Protein AF-T0LDX8-F1 (afdb_monomer)

Structure (mmCIF, N/CA/C/O backbone):
data_AF-T0LDX8-F1
#
_entry.id   AF-T0LDX8-F1
#
loop_
_atom_site.group_PDB
_atom_site.id
_atom_site.type_symbol
_atom_site.label_atom_id
_atom_site.label_alt_id
_atom_site.label_comp_id
_atom_site.label_asym_id
_atom_site.label_entity_id
_atom_site.label_seq_id
_atom_site.pdbx_PDB_ins_code
_atom_site.Cartn_x
_atom_site.Cartn_y
_atom_site.Cartn_z
_atom_site.occupancy
_atom_site.B_iso_or_equiv
_atom_site.auth_seq_id
_atom_site.auth_comp_id
_atom_site.auth_asym_id
_atom_site.auth_atom_id
_atom_site.pdbx_PDB_model_num
ATOM 1 N N . MET A 1 1 ? 25.653 -2.057 5.385 1.00 42.81 1 MET A N 1
ATOM 2 C CA . MET A 1 1 ? 24.650 -2.677 4.489 1.00 42.81 1 MET A CA 1
ATOM 3 C C . MET A 1 1 ? 24.263 -1.744 3.339 1.00 42.81 1 MET A C 1
ATOM 5 O O . MET A 1 1 ? 24.150 -2.217 2.220 1.00 42.81 1 MET A O 1
ATOM 9 N N . ASN A 1 2 ? 24.178 -0.428 3.569 1.00 46.50 2 ASN A N 1
ATOM 10 C CA . ASN A 1 2 ? 23.685 0.539 2.577 1.00 46.50 2 ASN A CA 1
ATOM 11 C C . ASN A 1 2 ? 24.591 0.729 1.343 1.00 46.50 2 ASN A C 1
ATOM 13 O O . ASN A 1 2 ? 24.077 0.881 0.242 1.00 46.50 2 ASN A O 1
ATOM 17 N N . ALA A 1 3 ? 25.920 0.638 1.481 1.00 47.06 3 ALA A N 1
ATOM 18 C CA . ALA A 1 3 ? 26.857 0.848 0.365 1.00 47.06 3 ALA A CA 1
ATOM 19 C C . ALA A 1 3 ? 26.626 -0.089 -0.839 1.00 47.06 3 ALA A C 1
ATOM 21 O O . ALA A 1 3 ? 26.869 0.307 -1.972 1.00 47.06 3 ALA A O 1
ATOM 22 N N . ALA A 1 4 ? 26.129 -1.310 -0.608 1.00 42.31 4 ALA A N 1
ATOM 23 C CA . ALA A 1 4 ? 25.801 -2.245 -1.684 1.00 42.31 4 ALA A CA 1
ATOM 24 C C . ALA A 1 4 ? 24.535 -1.837 -2.458 1.00 42.31 4 ALA A C 1
ATOM 26 O O . ALA A 1 4 ? 24.445 -2.138 -3.643 1.00 42.31 4 ALA A O 1
ATOM 27 N N . LEU A 1 5 ? 23.584 -1.148 -1.812 1.00 49.12 5 LEU A N 1
ATOM 28 C CA . LEU A 1 5 ? 22.382 -0.629 -2.468 1.00 49.12 5 LEU A CA 1
ATOM 29 C C . LEU A 1 5 ? 22.695 0.634 -3.275 1.00 49.12 5 LEU A C 1
ATOM 31 O O . LEU A 1 5 ? 22.345 0.693 -4.448 1.00 49.12 5 LEU A O 1
ATOM 35 N N . PHE A 1 6 ? 23.435 1.578 -2.681 1.00 52.81 6 PHE A N 1
ATOM 36 C CA . PHE A 1 6 ? 23.947 2.754 -3.393 1.00 52.81 6 PHE A CA 1
ATOM 37 C C . PHE A 1 6 ? 24.768 2.326 -4.620 1.00 52.81 6 PHE A C 1
ATOM 39 O O . PHE A 1 6 ? 24.505 2.781 -5.727 1.00 52.81 6 PHE A O 1
ATOM 46 N N . ALA A 1 7 ? 25.663 1.342 -4.470 1.00 45.75 7 ALA A N 1
ATOM 47 C CA . ALA A 1 7 ? 26.407 0.780 -5.596 1.00 45.75 7 ALA A CA 1
ATOM 48 C C . ALA A 1 7 ? 25.508 0.084 -6.637 1.00 45.75 7 ALA A C 1
ATOM 50 O O . ALA A 1 7 ? 25.735 0.246 -7.833 1.00 45.75 7 ALA A O 1
ATOM 51 N N . ALA A 1 8 ? 24.481 -0.665 -6.213 1.00 47.75 8 ALA A N 1
ATOM 52 C CA . ALA A 1 8 ? 23.541 -1.321 -7.127 1.00 47.75 8 ALA A CA 1
ATOM 53 C C . ALA A 1 8 ? 22.716 -0.323 -7.958 1.00 47.75 8 ALA A C 1
ATOM 55 O O . ALA A 1 8 ? 22.312 -0.653 -9.070 1.00 47.75 8 ALA A O 1
ATOM 56 N N . GLN A 1 9 ? 22.506 0.887 -7.440 1.00 51.84 9 GLN A N 1
ATOM 57 C CA . GLN A 1 9 ? 21.812 1.981 -8.120 1.00 51.84 9 GLN A CA 1
ATOM 58 C C . GLN A 1 9 ? 22.770 3.015 -8.741 1.00 51.84 9 GLN A C 1
ATOM 60 O O . GLN A 1 9 ? 22.313 4.026 -9.258 1.00 51.84 9 GLN A O 1
ATOM 65 N N . SER A 1 10 ? 24.090 2.775 -8.726 1.00 55.25 10 SER A N 1
ATOM 66 C CA . SER A 1 10 ? 25.118 3.730 -9.192 1.00 55.25 10 SER A CA 1
ATOM 67 C C . SER A 1 10 ? 25.103 5.100 -8.500 1.00 55.25 10 SER A C 1
ATOM 69 O O . SER A 1 10 ? 25.575 6.088 -9.057 1.00 55.25 10 SER A O 1
ATOM 71 N N . LEU A 1 11 ? 24.617 5.149 -7.262 1.00 48.94 11 LEU A N 1
ATOM 72 C CA . LEU A 1 11 ? 24.579 6.342 -6.426 1.00 48.94 11 LEU A CA 1
ATOM 73 C C . LEU A 1 11 ? 25.822 6.425 -5.531 1.00 48.94 11 LEU A C 1
ATOM 75 O O . LEU A 1 11 ? 26.354 5.408 -5.067 1.00 48.94 11 LEU A O 1
ATOM 79 N N . ALA A 1 12 ? 26.274 7.647 -5.248 1.00 48.66 12 ALA A N 1
ATOM 80 C CA . ALA A 1 12 ? 27.307 7.881 -4.246 1.00 48.66 12 ALA A CA 1
ATOM 81 C C . ALA A 1 12 ? 26.744 7.619 -2.832 1.00 48.66 12 ALA A C 1
ATOM 83 O O . ALA A 1 12 ? 25.595 7.966 -2.554 1.00 48.66 12 ALA A O 1
ATOM 84 N N . PRO A 1 13 ? 27.516 7.005 -1.916 1.00 49.16 13 PRO A N 1
ATOM 85 C CA . PRO A 1 13 ? 27.088 6.875 -0.530 1.00 49.16 13 PRO A CA 1
ATOM 86 C C . PRO A 1 13 ? 27.000 8.267 0.127 1.00 49.16 13 PRO A C 1
ATOM 88 O O . PRO A 1 13 ? 27.849 9.115 -0.155 1.00 49.16 13 PRO A O 1
ATOM 91 N N . PRO A 1 14 ? 26.028 8.506 1.025 1.00 47.53 14 PRO A N 1
ATOM 92 C CA . PRO A 1 14 ? 25.902 9.784 1.713 1.00 47.53 14 PRO A CA 1
ATOM 93 C C . PRO A 1 14 ? 27.150 10.071 2.557 1.00 47.53 14 PRO A C 1
ATOM 95 O O . PRO A 1 14 ? 27.683 9.179 3.227 1.00 47.53 14 PRO A O 1
ATOM 98 N N . ALA A 1 15 ? 27.612 11.322 2.526 1.00 41.53 15 ALA A N 1
ATOM 99 C CA . ALA A 1 15 ? 28.637 11.806 3.439 1.00 41.53 15 ALA A CA 1
ATOM 100 C C . ALA A 1 15 ? 28.030 11.899 4.847 1.00 41.53 15 ALA A C 1
ATOM 102 O O . ALA A 1 15 ? 27.042 12.599 5.054 1.00 41.53 15 ALA A O 1
ATOM 103 N N . TYR A 1 16 ? 28.591 11.166 5.808 1.00 38.59 16 TYR A N 1
ATOM 104 C CA . TYR A 1 16 ? 28.238 11.336 7.214 1.00 38.59 16 TYR A CA 1
ATOM 105 C C . TYR A 1 16 ? 28.897 12.628 7.709 1.00 38.59 16 TYR A C 1
ATOM 107 O O . TYR A 1 16 ? 30.114 12.668 7.883 1.00 38.59 16 TYR A O 1
ATOM 115 N N . GLU A 1 17 ? 28.117 13.691 7.896 1.00 36.94 17 GLU A N 1
ATOM 116 C CA . GLU A 1 17 ? 28.544 14.807 8.740 1.00 36.94 17 GLU A CA 1
ATOM 117 C C . GLU A 1 17 ? 28.449 14.334 10.200 1.00 36.94 17 GLU A C 1
ATOM 119 O O . GLU A 1 17 ? 27.374 14.000 10.696 1.00 36.94 17 GLU A O 1
ATOM 124 N N . ASP A 1 18 ? 29.600 14.198 10.860 1.00 35.91 18 ASP A N 1
ATOM 125 C CA . ASP A 1 18 ? 29.695 13.783 12.259 1.00 35.91 18 ASP A CA 1
ATOM 126 C C . ASP A 1 18 ? 29.132 14.882 13.181 1.00 35.91 18 ASP A C 1
ATOM 128 O O . ASP A 1 18 ? 29.850 15.795 13.588 1.00 35.91 18 ASP A O 1
ATOM 132 N N . ASP A 1 19 ? 27.872 14.752 13.601 1.00 36.03 19 ASP A N 1
ATOM 133 C CA . ASP A 1 19 ? 27.240 15.584 14.645 1.00 36.03 19 ASP A CA 1
ATOM 134 C C . ASP A 1 19 ? 27.758 15.284 16.077 1.00 36.03 19 ASP A C 1
ATOM 136 O O . ASP A 1 19 ? 27.182 15.701 17.082 1.00 36.03 19 ASP A O 1
ATOM 140 N N . TYR A 1 20 ? 28.899 14.600 16.223 1.00 41.31 20 TYR A N 1
ATOM 141 C CA . TYR A 1 20 ? 29.509 14.255 17.519 1.00 41.31 20 TYR A CA 1
ATOM 142 C C . TYR A 1 20 ? 30.230 15.424 18.224 1.00 41.31 20 TYR A C 1
ATOM 144 O O . TYR A 1 20 ? 31.134 15.220 19.037 1.00 41.31 20 TYR A O 1
ATOM 152 N N . ALA A 1 21 ? 29.823 16.665 17.967 1.00 36.09 21 ALA A N 1
ATOM 153 C CA . ALA A 1 21 ? 30.441 17.862 18.528 1.00 36.09 21 ALA A CA 1
ATOM 154 C C . ALA A 1 21 ? 29.628 18.489 19.678 1.00 36.09 21 ALA A C 1
ATOM 156 O O . ALA A 1 21 ? 29.448 19.700 19.696 1.00 36.09 21 ALA A O 1
ATOM 157 N N . ASN A 1 22 ? 29.144 17.707 20.654 1.00 37.28 22 ASN A N 1
ATOM 158 C CA . ASN A 1 22 ? 28.824 18.232 21.997 1.00 37.28 22 ASN A CA 1
ATOM 159 C C . ASN A 1 22 ? 28.637 17.109 23.045 1.00 37.28 22 ASN A C 1
ATOM 161 O O . ASN A 1 22 ? 27.567 16.510 23.117 1.00 37.28 22 ASN A O 1
ATOM 165 N N . PRO A 1 23 ? 29.624 16.824 23.918 1.00 36.41 23 PRO A N 1
ATOM 166 C CA . PRO A 1 23 ? 29.547 15.729 24.899 1.00 36.41 23 PRO A CA 1
ATOM 167 C C . PRO A 1 23 ? 28.737 16.063 26.174 1.00 36.41 23 PRO A C 1
ATOM 169 O O . PRO A 1 23 ? 28.963 15.457 27.219 1.00 36.41 23 PRO A O 1
ATOM 172 N N . GLY A 1 24 ? 27.862 17.073 26.144 1.00 37.62 24 GLY A N 1
ATOM 173 C CA . GLY A 1 24 ? 27.396 17.762 27.356 1.00 37.62 24 GLY A CA 1
ATOM 174 C C . GLY A 1 24 ? 26.077 17.304 27.982 1.00 37.62 24 GLY A C 1
ATOM 175 O O . GLY A 1 24 ? 25.828 17.660 29.129 1.00 37.62 24 GLY A O 1
ATOM 176 N N . GLU A 1 25 ? 25.236 16.538 27.288 1.00 38.22 25 GLU A N 1
ATOM 177 C CA . GLU A 1 25 ? 23.881 16.237 27.774 1.00 38.22 25 GLU A CA 1
ATOM 178 C C . GLU A 1 25 ? 23.432 14.859 27.267 1.00 38.22 25 GLU A C 1
ATOM 180 O O . GLU A 1 25 ? 22.741 14.724 26.264 1.00 38.22 25 GLU A O 1
ATOM 185 N N . VAL A 1 26 ? 23.898 13.795 27.927 1.00 39.75 26 VAL A N 1
ATOM 186 C CA . VAL A 1 26 ? 23.386 12.442 27.675 1.00 39.75 26 VAL A CA 1
ATOM 187 C C . VAL A 1 26 ? 22.269 12.189 28.677 1.00 39.75 26 VAL A C 1
ATOM 189 O O . VAL A 1 26 ? 22.532 11.926 29.852 1.00 39.75 26 VAL A O 1
ATOM 192 N N . ASP A 1 27 ? 21.027 12.307 28.212 1.00 38.16 27 ASP A N 1
ATOM 193 C CA . ASP A 1 27 ? 19.841 11.912 28.966 1.00 38.16 27 ASP A CA 1
ATOM 194 C C . ASP A 1 27 ? 19.917 10.400 29.280 1.00 38.16 27 ASP A C 1
ATOM 196 O O . ASP A 1 27 ? 20.005 9.581 28.354 1.00 38.16 27 ASP A O 1
ATOM 200 N N . PRO A 1 28 ? 19.901 9.986 30.561 1.00 35.19 28 PRO A N 1
ATOM 201 C CA . PRO A 1 28 ? 19.870 8.577 30.944 1.00 35.19 28 PRO A CA 1
ATOM 202 C C . PRO A 1 28 ? 18.584 7.841 30.514 1.00 35.19 28 PRO A C 1
ATOM 204 O O . PRO A 1 28 ? 18.531 6.619 30.650 1.00 35.19 28 PRO A O 1
ATOM 207 N N . ALA A 1 29 ? 17.578 8.537 29.967 1.00 36.12 29 ALA A N 1
ATOM 208 C CA . ALA A 1 29 ? 16.442 7.934 29.268 1.00 36.12 29 ALA A CA 1
ATOM 209 C C . ALA A 1 29 ? 16.757 7.484 27.823 1.00 36.12 29 ALA A C 1
ATOM 211 O O . ALA A 1 29 ? 15.917 6.833 27.208 1.00 36.12 29 ALA A O 1
ATOM 212 N N . SER A 1 30 ? 17.966 7.731 27.295 1.00 34.84 30 SER A N 1
ATOM 213 C CA . SER A 1 30 ? 18.429 7.244 25.975 1.00 34.84 30 SER A CA 1
ATOM 214 C C . SER A 1 30 ? 18.753 5.736 25.956 1.00 34.84 30 SER A C 1
ATOM 216 O O . SER A 1 30 ? 19.772 5.271 25.437 1.00 34.84 30 SER A O 1
ATOM 218 N N . VAL A 1 31 ? 17.868 4.934 26.546 1.00 34.69 31 VAL A N 1
ATOM 219 C CA . VAL A 1 31 ? 17.921 3.473 26.543 1.00 34.69 31 VAL A CA 1
ATOM 220 C C . VAL A 1 31 ? 17.622 2.988 25.130 1.00 34.69 31 VAL A C 1
ATOM 222 O O . VAL A 1 31 ? 16.463 2.804 24.796 1.00 34.69 31 VAL A O 1
ATOM 225 N N . PHE A 1 32 ? 18.666 2.783 24.320 1.00 34.97 32 PHE A N 1
ATOM 226 C CA . PHE A 1 32 ? 18.655 1.997 23.075 1.00 34.97 32 PHE A CA 1
ATOM 227 C C . PHE A 1 32 ? 17.310 2.042 22.318 1.00 34.97 32 PHE A C 1
ATOM 229 O O . PHE A 1 32 ? 16.710 1.008 22.018 1.00 34.97 32 PHE A O 1
ATOM 236 N N . GLU A 1 33 ? 16.823 3.248 22.015 1.00 37.59 33 GLU A N 1
ATOM 237 C CA . GLU A 1 33 ? 15.754 3.430 21.042 1.00 37.59 33 GLU A CA 1
ATOM 238 C C . GLU A 1 33 ? 16.387 3.097 19.696 1.00 37.59 33 GLU A C 1
ATOM 240 O O . GLU A 1 33 ? 17.021 3.930 19.046 1.00 37.59 33 GLU A O 1
ATOM 245 N N . GLY A 1 34 ? 16.344 1.822 19.302 1.00 39.34 34 GLY A N 1
ATOM 246 C CA . GLY A 1 34 ? 16.668 1.511 17.924 1.00 39.34 34 GLY A CA 1
ATOM 247 C C . GLY A 1 34 ? 15.665 2.209 17.017 1.00 39.34 34 GLY A C 1
ATOM 248 O O . GLY A 1 34 ? 14.667 2.778 17.453 1.00 39.34 34 GLY A O 1
ATOM 249 N N . VAL A 1 35 ? 16.020 2.276 15.744 1.00 44.38 35 VAL A N 1
ATOM 250 C CA . VAL A 1 35 ? 15.711 3.471 14.978 1.00 44.38 35 VAL A CA 1
ATOM 251 C C . VAL A 1 35 ? 14.196 3.725 14.838 1.00 44.38 35 VAL A C 1
ATOM 253 O O . VAL A 1 35 ? 13.852 4.878 14.688 1.00 44.38 35 VAL A O 1
ATOM 256 N N . GLY A 1 36 ? 13.271 2.759 14.940 1.00 44.88 36 GLY A N 1
ATOM 257 C CA . GLY A 1 36 ? 11.813 2.992 14.817 1.00 44.88 36 GLY A CA 1
ATOM 258 C C . GLY A 1 36 ? 10.991 2.991 16.122 1.00 44.88 36 GLY A C 1
ATOM 259 O O . GLY A 1 36 ? 11.372 2.390 17.115 1.00 44.88 36 GLY A O 1
ATOM 260 N N . SER A 1 37 ? 9.785 3.573 16.083 1.00 51.12 37 SER A N 1
ATOM 261 C CA . SER A 1 37 ? 8.816 3.603 17.201 1.00 51.12 37 SER A CA 1
ATOM 262 C C . SER A 1 37 ? 8.038 2.289 17.423 1.00 51.12 37 SER A C 1
ATOM 264 O O . SER A 1 37 ? 7.289 2.161 18.392 1.00 51.12 37 SER A O 1
ATOM 266 N N . GLY A 1 38 ? 8.180 1.299 16.531 1.00 52.47 38 GLY A N 1
ATOM 267 C CA . GLY A 1 38 ? 7.523 -0.011 16.643 1.00 52.47 38 GLY A CA 1
ATOM 268 C C . GLY A 1 38 ? 8.318 -1.057 17.430 1.00 52.47 38 GLY A C 1
ATOM 269 O O . GLY A 1 38 ? 9.539 -1.009 17.474 1.00 52.47 38 GLY A O 1
ATOM 270 N N . THR A 1 39 ? 7.654 -2.064 18.012 1.00 53.12 39 THR A N 1
ATOM 271 C CA . THR A 1 39 ? 8.302 -3.079 18.877 1.00 53.12 39 THR A CA 1
ATOM 272 C C . THR A 1 39 ? 9.430 -3.839 18.174 1.00 53.12 39 THR A C 1
ATOM 274 O O . THR A 1 39 ? 10.469 -4.122 18.765 1.00 53.12 39 THR A O 1
ATOM 277 N N . VAL A 1 40 ? 9.248 -4.149 16.891 1.00 51.53 40 VAL A N 1
ATOM 278 C CA . VAL A 1 40 ? 10.255 -4.863 16.098 1.00 51.53 40 VAL A CA 1
ATOM 279 C C . VAL A 1 40 ? 11.300 -3.898 15.530 1.00 51.53 40 VAL A C 1
ATOM 281 O O . VAL A 1 40 ? 12.487 -4.226 15.498 1.00 51.53 40 VAL A O 1
ATOM 284 N N . THR A 1 41 ? 10.874 -2.695 15.132 1.00 49.59 41 THR A N 1
ATOM 285 C CA . THR A 1 41 ? 11.755 -1.700 14.509 1.00 49.59 41 THR A CA 1
ATOM 286 C C . THR A 1 41 ? 12.563 -0.847 15.481 1.00 49.59 41 THR A C 1
ATOM 288 O O . THR A 1 41 ? 13.548 -0.228 15.093 1.00 49.59 41 THR A O 1
ATOM 291 N N . GLY A 1 42 ? 12.142 -0.812 16.740 1.00 53.72 42 GLY A N 1
ATOM 292 C CA . GLY A 1 42 ? 12.819 -0.163 17.850 1.00 53.72 42 GLY A CA 1
ATOM 293 C C . GLY A 1 42 ? 13.870 -1.094 18.429 1.00 53.72 42 GLY A C 1
ATOM 294 O O . GLY A 1 42 ? 15.056 -0.921 18.200 1.00 53.72 42 GLY A O 1
ATOM 295 N N . TYR A 1 43 ? 13.471 -2.175 19.095 1.00 54.06 43 TYR A N 1
ATOM 296 C CA . TYR A 1 43 ? 14.433 -3.029 19.808 1.00 54.06 43 TYR A CA 1
ATOM 297 C C . TYR A 1 43 ? 15.325 -3.897 18.897 1.00 54.06 43 TYR A C 1
ATOM 299 O O . TYR A 1 43 ? 16.424 -4.282 19.295 1.00 54.06 43 TYR A O 1
ATOM 307 N N . GLY A 1 44 ? 14.879 -4.211 17.675 1.00 54.12 44 GLY A N 1
ATOM 308 C CA . GLY A 1 44 ? 15.576 -5.103 16.738 1.00 54.12 44 GLY A CA 1
ATOM 309 C C . GLY A 1 44 ? 16.388 -4.402 15.648 1.00 54.12 44 GLY A C 1
ATOM 310 O O . GLY A 1 44 ? 16.937 -5.077 14.771 1.00 54.12 44 GLY A O 1
ATOM 311 N N . ALA A 1 45 ? 16.461 -3.070 15.654 1.00 59.00 45 ALA A N 1
ATOM 312 C CA . ALA A 1 45 ? 16.942 -2.294 14.509 1.00 59.00 45 ALA A CA 1
ATOM 313 C C . ALA A 1 45 ? 18.397 -2.597 14.112 1.00 59.00 45 ALA A C 1
ATOM 315 O O . ALA A 1 45 ? 18.734 -2.628 12.931 1.00 59.00 45 ALA A O 1
ATOM 316 N N . SER A 1 46 ? 19.260 -2.889 15.089 1.00 60.59 46 SER A N 1
ATOM 317 C CA . SER A 1 46 ? 20.667 -3.237 14.851 1.00 60.59 46 SER A CA 1
ATOM 318 C C . SER A 1 46 ? 20.855 -4.594 14.158 1.00 60.59 46 SER A C 1
ATOM 320 O O . SER A 1 46 ? 21.901 -4.835 13.554 1.00 60.59 46 SER A O 1
ATOM 322 N N . LEU A 1 47 ? 19.849 -5.476 14.216 1.00 66.12 47 LEU A N 1
ATOM 323 C CA . LEU A 1 47 ? 19.929 -6.846 13.707 1.00 66.12 47 LEU A CA 1
ATOM 324 C C . LEU A 1 47 ? 19.585 -6.963 12.213 1.00 66.12 47 LEU A C 1
ATOM 326 O O . LEU A 1 47 ? 19.954 -7.965 11.603 1.00 66.12 47 LEU A O 1
ATOM 330 N N . ASN A 1 48 ? 18.905 -5.969 11.622 1.00 74.19 48 ASN A N 1
ATOM 331 C CA . ASN A 1 48 ? 18.434 -5.972 10.225 1.00 74.19 48 ASN A CA 1
ATOM 332 C C . ASN A 1 48 ? 17.754 -7.296 9.806 1.00 74.19 48 ASN A C 1
ATOM 334 O O . ASN A 1 48 ? 18.001 -7.816 8.716 1.00 74.19 48 ASN A O 1
ATOM 338 N N . GLN A 1 49 ? 16.939 -7.880 10.689 1.00 84.69 49 GLN A N 1
ATOM 339 C CA . GLN A 1 49 ? 16.265 -9.157 10.428 1.00 84.69 49 GLN A CA 1
ATOM 340 C C . GLN A 1 49 ? 15.043 -8.955 9.533 1.00 84.69 49 GLN A C 1
ATOM 342 O O . GLN A 1 49 ? 14.457 -7.878 9.516 1.00 84.69 49 GLN A O 1
ATOM 347 N N . LEU A 1 50 ? 14.638 -9.997 8.807 1.00 88.38 50 LEU A N 1
ATOM 348 C CA . LEU A 1 50 ? 13.399 -9.983 8.030 1.00 88.38 50 LEU A CA 1
ATOM 349 C C . LEU A 1 50 ? 12.190 -9.988 8.973 1.00 88.38 50 LEU A C 1
ATOM 351 O O . LEU A 1 50 ? 12.090 -10.861 9.833 1.00 88.38 50 LEU A O 1
ATOM 355 N N . VAL A 1 51 ? 11.270 -9.043 8.775 1.00 87.44 51 VAL A N 1
ATOM 356 C CA . VAL A 1 51 ? 10.059 -8.873 9.598 1.00 87.44 51 VAL A CA 1
ATOM 357 C C . VAL A 1 51 ? 8.798 -9.246 8.831 1.00 87.44 51 VAL A C 1
ATOM 359 O O . VAL A 1 51 ? 7.948 -9.968 9.343 1.00 87.44 51 VAL A O 1
ATOM 362 N N . ALA A 1 52 ? 8.683 -8.769 7.594 1.00 91.56 52 ALA A N 1
ATOM 363 C CA . ALA A 1 52 ? 7.560 -9.059 6.717 1.00 91.56 52 ALA A CA 1
ATOM 364 C C . ALA A 1 52 ? 8.048 -9.211 5.279 1.00 91.56 52 ALA A C 1
ATOM 366 O O . ALA A 1 52 ? 9.059 -8.627 4.881 1.00 91.56 52 ALA A O 1
ATOM 367 N N . LEU A 1 53 ? 7.322 -10.006 4.502 1.00 95.69 53 LEU A N 1
ATOM 368 C CA . LEU A 1 53 ? 7.550 -10.163 3.075 1.00 95.69 53 LEU A CA 1
ATOM 369 C C . LEU A 1 53 ? 6.210 -10.273 2.359 1.00 95.69 53 LEU A C 1
ATOM 371 O O . LEU A 1 53 ? 5.278 -10.885 2.880 1.00 95.69 53 LEU A O 1
ATOM 375 N N . GLU A 1 54 ? 6.130 -9.712 1.161 1.00 96.12 54 GLU A N 1
ATOM 376 C CA . GLU A 1 54 ? 4.943 -9.802 0.320 1.00 96.12 54 GLU A CA 1
ATOM 377 C C . GLU A 1 54 ? 5.349 -9.824 -1.152 1.00 96.12 54 GLU A C 1
ATOM 379 O O . GLU A 1 54 ? 6.225 -9.075 -1.598 1.00 96.12 54 GLU A O 1
ATOM 384 N N . TRP A 1 55 ? 4.708 -10.701 -1.918 1.00 96.75 55 TRP A N 1
ATOM 385 C CA . TRP A 1 55 ? 4.831 -10.690 -3.368 1.00 96.75 55 TRP A CA 1
ATOM 386 C C . TRP A 1 55 ? 4.032 -9.527 -3.938 1.00 96.75 55 TRP A C 1
ATOM 388 O O . TRP A 1 55 ? 2.866 -9.351 -3.591 1.00 96.75 55 TRP A O 1
ATOM 398 N N . SER A 1 56 ? 4.625 -8.790 -4.873 1.00 97.12 56 SER A N 1
ATOM 399 C CA . SER A 1 56 ? 3.873 -7.833 -5.671 1.00 97.12 56 SER A CA 1
ATOM 400 C C . SER A 1 56 ? 2.761 -8.544 -6.449 1.00 97.12 56 SER A C 1
ATOM 402 O O . SER A 1 56 ? 2.849 -9.750 -6.722 1.00 97.12 56 SER A O 1
ATOM 404 N N . PRO A 1 57 ? 1.760 -7.799 -6.939 1.00 95.25 57 PRO A N 1
ATOM 405 C CA . PRO A 1 57 ? 0.840 -8.319 -7.927 1.00 95.25 57 PRO A CA 1
ATOM 406 C C . PRO A 1 57 ? 1.602 -8.880 -9.127 1.00 95.25 57 PRO A C 1
ATOM 408 O O . PRO A 1 57 ? 2.695 -8.420 -9.483 1.00 95.25 57 PRO A O 1
ATOM 411 N N . ALA A 1 58 ? 1.020 -9.888 -9.771 1.00 90.25 58 ALA A N 1
ATOM 412 C CA . ALA A 1 58 ? 1.574 -10.409 -11.011 1.00 90.25 58 ALA A CA 1
ATOM 413 C C . ALA A 1 58 ? 1.597 -9.303 -12.079 1.00 90.25 58 ALA A C 1
ATOM 415 O O . ALA A 1 58 ? 0.637 -8.543 -12.208 1.00 90.25 58 ALA A O 1
ATOM 416 N N . GLY A 1 59 ? 2.664 -9.254 -12.876 1.00 87.38 59 GLY A N 1
ATOM 417 C CA . GLY A 1 59 ? 2.802 -8.294 -13.969 1.00 87.38 59 GLY A CA 1
ATOM 418 C C . GLY A 1 59 ? 3.725 -7.112 -13.703 1.00 87.38 59 GLY A C 1
ATOM 419 O O . GLY A 1 59 ? 3.956 -6.363 -14.644 1.00 87.38 59 GLY A O 1
ATOM 420 N N . VAL A 1 60 ? 4.251 -6.941 -12.486 1.00 91.19 60 VAL A N 1
ATOM 421 C CA . VAL A 1 60 ? 5.049 -5.755 -12.124 1.00 91.19 60 VAL A CA 1
ATOM 422 C C . VAL A 1 60 ? 6.495 -5.850 -12.607 1.00 91.19 60 VAL A C 1
ATOM 424 O O . VAL A 1 60 ? 6.988 -4.907 -13.198 1.00 91.19 60 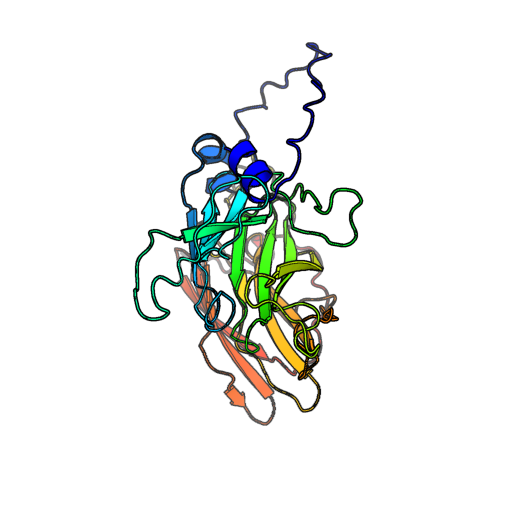VAL A O 1
ATOM 427 N N . GLY A 1 61 ? 7.187 -6.963 -12.381 1.00 88.00 61 GLY A N 1
ATOM 428 C CA . GLY A 1 61 ? 8.606 -7.101 -12.707 1.00 88.00 61 GLY A CA 1
ATOM 429 C C . GLY A 1 61 ? 8.890 -7.605 -14.120 1.00 88.00 61 GLY A C 1
ATOM 430 O O . GLY A 1 61 ? 8.000 -7.810 -14.954 1.00 88.00 61 GLY A O 1
ATOM 431 N N . ARG A 1 62 ? 10.177 -7.876 -14.369 1.00 84.19 62 ARG A N 1
ATOM 432 C CA . ARG A 1 62 ? 10.679 -8.424 -15.633 1.00 84.19 62 ARG A CA 1
ATOM 433 C C . ARG A 1 62 ? 9.890 -9.658 -16.068 1.00 84.19 62 ARG A C 1
ATOM 435 O O . ARG A 1 62 ? 9.564 -10.527 -15.259 1.00 84.19 62 ARG A O 1
ATOM 442 N N . ASN A 1 63 ? 9.584 -9.742 -17.365 1.00 81.31 63 ASN A N 1
ATOM 443 C CA . ASN A 1 63 ? 8.768 -10.816 -17.942 1.00 81.31 63 ASN A CA 1
ATOM 444 C C . ASN A 1 63 ? 7.383 -10.957 -17.274 1.00 81.31 63 ASN A C 1
ATOM 446 O O . ASN A 1 63 ? 6.851 -12.066 -17.190 1.00 81.31 63 ASN A O 1
ATOM 450 N N . LEU A 1 64 ? 6.816 -9.849 -16.775 1.00 84.81 64 LEU A N 1
ATOM 451 C CA . LEU A 1 64 ? 5.533 -9.797 -16.062 1.00 84.81 64 LEU A CA 1
ATOM 452 C C . LEU A 1 64 ? 5.502 -10.654 -14.784 1.00 84.81 64 LEU A C 1
ATOM 454 O O . LEU A 1 64 ? 4.434 -11.057 -14.312 1.00 84.81 64 LEU A O 1
ATOM 458 N N . ARG A 1 65 ? 6.669 -10.955 -14.210 1.00 88.31 65 ARG A N 1
ATOM 459 C CA . ARG A 1 65 ? 6.782 -11.741 -12.979 1.00 88.31 65 ARG A CA 1
ATOM 460 C C . ARG A 1 65 ? 6.576 -10.850 -11.755 1.00 88.31 65 ARG A C 1
ATOM 462 O O . ARG A 1 65 ? 6.917 -9.671 -11.803 1.00 88.31 65 ARG A O 1
ATOM 469 N N . PRO A 1 66 ? 6.020 -11.379 -10.657 1.00 92.81 66 PRO A N 1
ATOM 470 C CA . PRO A 1 66 ? 5.975 -10.635 -9.409 1.00 92.81 66 PRO A CA 1
ATOM 471 C C . PRO A 1 66 ? 7.392 -10.439 -8.851 1.00 92.81 66 PRO A C 1
ATOM 473 O O . PRO A 1 66 ? 8.270 -11.288 -9.036 1.00 92.81 66 PRO A O 1
ATOM 476 N N . VAL A 1 67 ? 7.593 -9.325 -8.156 1.00 94.38 67 VAL A N 1
ATOM 477 C CA . VAL A 1 67 ? 8.789 -9.033 -7.357 1.00 94.38 67 VAL A CA 1
ATOM 478 C C . VAL A 1 67 ? 8.482 -9.286 -5.884 1.00 94.38 67 VAL A C 1
ATOM 480 O O . VAL A 1 67 ? 7.318 -9.328 -5.488 1.00 94.38 67 VAL A O 1
ATOM 483 N N . LEU A 1 68 ? 9.506 -9.499 -5.067 1.00 95.94 68 LEU A N 1
ATOM 484 C CA . LEU A 1 68 ? 9.350 -9.742 -3.637 1.00 95.94 68 LEU A CA 1
ATOM 485 C C . LEU A 1 68 ? 9.752 -8.495 -2.857 1.00 95.94 68 LEU A C 1
ATOM 487 O O . LEU A 1 68 ? 10.915 -8.105 -2.883 1.00 95.94 68 LEU A O 1
ATOM 491 N N . ALA A 1 69 ? 8.812 -7.904 -2.131 1.00 96.75 69 ALA A N 1
ATOM 492 C CA . ALA A 1 69 ? 9.106 -6.858 -1.167 1.00 96.75 69 ALA A CA 1
ATOM 493 C C . ALA A 1 69 ? 9.429 -7.484 0.195 1.00 96.75 69 ALA A C 1
ATOM 495 O O . ALA A 1 69 ? 8.750 -8.413 0.636 1.00 96.75 69 ALA A O 1
ATOM 496 N N . VAL A 1 70 ? 10.476 -6.988 0.848 1.00 95.06 70 VAL A N 1
ATOM 497 C CA . VAL A 1 70 ? 10.987 -7.479 2.128 1.00 95.06 70 VAL A CA 1
ATOM 498 C C . VAL A 1 70 ? 11.221 -6.296 3.053 1.00 95.06 70 VAL A C 1
ATOM 500 O O . VAL A 1 70 ? 12.002 -5.405 2.729 1.00 95.06 70 VAL A O 1
ATOM 503 N N . MET A 1 71 ? 10.580 -6.309 4.217 1.00 93.00 71 MET A N 1
ATOM 504 C CA . MET A 1 71 ? 10.782 -5.312 5.263 1.00 93.00 71 MET A CA 1
ATOM 505 C C . MET A 1 71 ? 11.723 -5.851 6.338 1.00 93.00 71 MET A C 1
ATOM 507 O O . MET A 1 71 ? 11.567 -6.986 6.803 1.00 93.00 71 MET A O 1
ATOM 511 N N . LEU A 1 72 ? 12.687 -5.027 6.739 1.00 89.25 72 LEU A N 1
ATOM 512 C CA . LEU A 1 72 ? 13.686 -5.346 7.751 1.00 89.25 72 LEU A CA 1
ATOM 513 C C . LEU A 1 72 ? 13.396 -4.652 9.088 1.00 89.25 72 LEU A C 1
ATOM 515 O O . LEU A 1 72 ? 12.699 -3.641 9.149 1.00 89.25 72 LEU A O 1
ATOM 519 N N . THR A 1 73 ? 13.997 -5.154 10.169 1.00 83.56 73 THR A N 1
ATOM 520 C CA . THR A 1 73 ? 13.855 -4.585 11.519 1.00 83.56 73 THR A CA 1
ATOM 521 C C . THR A 1 73 ? 14.400 -3.167 11.652 1.00 83.56 73 THR A C 1
ATOM 523 O O . THR A 1 73 ? 14.124 -2.516 12.639 1.00 83.56 73 THR A O 1
ATOM 526 N N . ASN A 1 74 ? 15.178 -2.636 10.717 1.00 81.94 74 ASN A N 1
ATOM 527 C CA . ASN A 1 74 ? 15.605 -1.233 10.774 1.00 81.94 74 ASN A CA 1
ATOM 528 C C . ASN A 1 74 ? 14.603 -0.266 10.114 1.00 81.94 74 ASN A C 1
ATOM 530 O O . ASN A 1 74 ? 14.873 0.930 10.057 1.00 81.94 74 ASN A O 1
ATOM 534 N N . GLY A 1 75 ? 13.476 -0.771 9.598 1.00 84.94 75 GLY A N 1
ATOM 535 C CA . GLY A 1 75 ? 12.492 0.016 8.858 1.00 84.94 75 GLY A CA 1
ATOM 536 C C . GLY A 1 75 ? 12.836 0.227 7.382 1.00 84.94 75 GLY A C 1
ATOM 537 O O . GLY A 1 75 ? 12.225 1.076 6.736 1.00 84.94 75 GLY A O 1
ATOM 538 N N . ALA A 1 76 ? 13.804 -0.522 6.846 1.00 89.00 76 ALA A N 1
ATOM 539 C CA . ALA A 1 76 ? 14.055 -0.599 5.413 1.00 89.00 76 ALA A CA 1
ATOM 540 C C . ALA A 1 76 ? 13.045 -1.521 4.723 1.00 89.00 76 ALA A C 1
ATOM 542 O O . ALA A 1 76 ? 12.799 -2.639 5.184 1.00 89.00 76 ALA A O 1
ATOM 5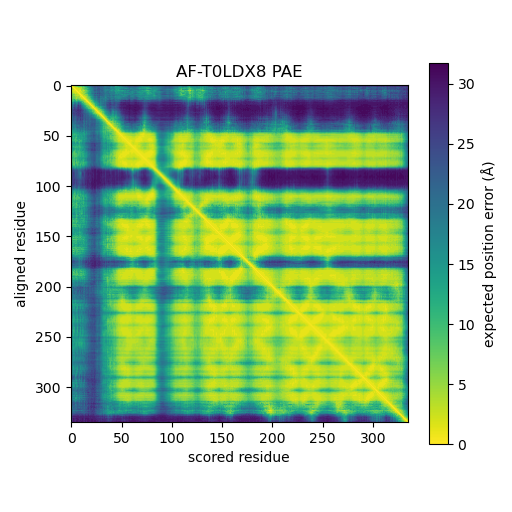43 N N . LEU A 1 77 ? 12.560 -1.097 3.562 1.00 92.75 77 LEU A N 1
ATOM 544 C CA . LEU A 1 77 ? 11.856 -1.925 2.593 1.00 92.75 77 LEU A CA 1
ATOM 545 C C . LEU A 1 77 ? 12.768 -2.148 1.386 1.00 92.75 77 LEU A C 1
ATOM 547 O O . LEU A 1 77 ? 13.256 -1.195 0.788 1.00 92.75 77 LEU A O 1
ATOM 551 N N . LEU A 1 78 ? 13.001 -3.402 1.018 1.00 93.12 78 LEU A N 1
ATOM 552 C CA . LEU A 1 78 ? 13.797 -3.790 -0.144 1.00 93.12 78 LEU A CA 1
ATOM 553 C C . LEU A 1 78 ? 12.920 -4.555 -1.125 1.00 93.12 78 LEU A C 1
ATOM 555 O O . LEU A 1 78 ? 12.235 -5.497 -0.729 1.00 93.12 78 LEU A O 1
ATOM 559 N N . VAL A 1 79 ? 12.984 -4.208 -2.407 1.00 94.25 79 VAL A N 1
ATOM 560 C CA . VAL A 1 79 ? 12.290 -4.950 -3.460 1.00 94.25 79 VAL A CA 1
ATOM 561 C C . VAL A 1 79 ? 13.289 -5.752 -4.270 1.00 94.25 79 VAL A C 1
ATOM 563 O O . VAL A 1 79 ? 14.250 -5.227 -4.826 1.00 94.25 79 VAL A O 1
ATOM 566 N N . LEU A 1 80 ? 13.063 -7.061 -4.297 1.00 92.25 80 LEU A N 1
ATOM 567 C CA . LEU A 1 80 ? 13.932 -8.065 -4.882 1.00 92.25 80 LEU A CA 1
ATOM 568 C C . LEU A 1 80 ? 13.271 -8.679 -6.111 1.00 92.25 80 LEU A C 1
ATOM 570 O O . LEU A 1 80 ? 12.077 -8.981 -6.113 1.00 92.25 80 LEU A O 1
ATOM 574 N N . GLY A 1 81 ? 14.056 -8.950 -7.142 1.00 89.56 81 GLY A N 1
ATOM 575 C CA . GLY A 1 81 ? 13.565 -9.675 -8.304 1.00 89.56 81 GLY A CA 1
ATOM 576 C C . GLY A 1 81 ? 14.635 -9.873 -9.358 1.00 89.56 81 GLY A C 1
ATOM 577 O O . GLY A 1 81 ? 15.809 -9.576 -9.141 1.00 89.56 81 GLY A O 1
ATOM 578 N N . GLU A 1 82 ? 14.219 -10.411 -10.497 1.00 84.56 82 GLU A N 1
ATOM 579 C CA . GLU A 1 82 ? 15.096 -10.688 -11.634 1.00 84.56 82 GLU A CA 1
ATOM 580 C C . GLU A 1 82 ? 15.659 -9.376 -12.206 1.00 84.56 82 GLU A C 1
ATOM 582 O O . GLU A 1 82 ? 14.902 -8.506 -12.639 1.00 84.56 82 GLU A O 1
ATOM 587 N N . GLY A 1 83 ? 16.986 -9.226 -12.187 1.00 69.00 83 GLY A N 1
ATOM 588 C CA . GLY A 1 83 ? 17.659 -8.023 -12.673 1.00 69.00 83 GLY A CA 1
ATOM 589 C C . GLY A 1 83 ? 17.587 -7.867 -14.197 1.00 69.00 83 GLY A C 1
ATOM 590 O O . GLY A 1 83 ? 17.585 -8.847 -14.948 1.00 69.00 83 GLY A O 1
ATOM 591 N N . GLY A 1 84 ? 17.561 -6.616 -14.666 1.00 59.62 84 GLY A N 1
ATOM 592 C CA . GLY A 1 84 ? 17.875 -6.254 -16.050 1.00 59.62 84 GLY A CA 1
ATOM 593 C C . GLY A 1 84 ? 19.346 -6.552 -16.346 1.00 59.62 84 GLY A C 1
ATOM 594 O O . GLY A 1 84 ? 20.215 -6.281 -15.521 1.00 59.62 84 GLY A O 1
ATOM 595 N N . GLY A 1 85 ? 19.642 -7.151 -17.497 1.00 46.09 85 GLY A N 1
ATOM 596 C CA . GLY A 1 85 ? 21.014 -7.441 -17.905 1.00 46.09 85 GLY A CA 1
ATOM 597 C C . GLY A 1 85 ? 21.723 -6.183 -18.396 1.00 46.09 85 GLY A C 1
ATOM 598 O O . GLY A 1 85 ? 21.908 -6.050 -19.592 1.00 46.09 85 GLY A O 1
ATOM 599 N N . ALA A 1 86 ? 22.087 -5.281 -17.488 1.00 38.09 86 ALA A N 1
ATOM 600 C CA . ALA A 1 86 ? 23.139 -4.276 -17.633 1.00 38.09 86 ALA A CA 1
ATOM 601 C C . ALA A 1 86 ? 23.291 -3.596 -16.269 1.00 38.09 86 ALA A C 1
ATOM 603 O O . ALA A 1 86 ? 22.499 -2.740 -15.890 1.00 38.09 86 ALA A O 1
ATOM 604 N N . GLY A 1 87 ? 24.292 -4.018 -15.497 1.00 36.38 87 GLY A N 1
ATOM 605 C CA . GLY A 1 87 ? 24.729 -3.223 -14.360 1.00 36.38 87 GLY A CA 1
ATOM 606 C C . GLY A 1 87 ? 25.263 -1.897 -14.887 1.00 36.38 87 GLY A C 1
ATOM 607 O O . GLY A 1 87 ? 26.190 -1.884 -15.701 1.00 36.38 87 GLY A O 1
ATOM 608 N N . ALA A 1 88 ? 24.697 -0.790 -14.421 1.00 37.03 88 ALA A N 1
ATOM 609 C CA . ALA A 1 88 ? 25.426 0.460 -14.421 1.00 37.03 88 ALA A CA 1
ATOM 610 C C . ALA A 1 88 ? 26.677 0.236 -13.544 1.00 37.03 88 ALA A C 1
ATOM 612 O O . ALA A 1 88 ? 26.584 -0.048 -12.353 1.00 37.03 88 ALA A O 1
ATOM 613 N N . GLY A 1 89 ? 27.848 0.213 -14.188 1.00 33.25 89 GLY A N 1
ATOM 614 C CA . GLY A 1 89 ? 29.151 0.063 -13.536 1.00 33.25 89 GLY A CA 1
ATOM 615 C C . GLY A 1 89 ? 29.719 -1.361 -13.498 1.00 33.25 89 GLY A C 1
ATOM 616 O O . GLY A 1 89 ? 29.735 -2.013 -12.459 1.00 33.25 89 GLY A O 1
ATOM 617 N N . GLY A 1 90 ? 30.292 -1.824 -14.612 1.00 27.94 90 GLY A N 1
ATOM 618 C CA . GLY A 1 90 ? 31.179 -2.992 -14.603 1.00 27.94 90 GLY A CA 1
ATOM 619 C C . GLY A 1 90 ? 31.346 -3.629 -15.974 1.00 27.94 90 GLY A C 1
ATOM 620 O O . GLY A 1 90 ? 30.549 -4.472 -16.369 1.00 27.94 90 GLY A O 1
ATOM 621 N N . GLY A 1 91 ? 32.389 -3.225 -16.701 1.00 30.44 91 GLY A N 1
ATOM 622 C CA . GLY A 1 91 ? 32.739 -3.795 -18.000 1.00 30.44 91 GLY A CA 1
ATOM 623 C C . GLY A 1 91 ? 32.906 -5.315 -17.949 1.00 30.44 91 GLY A C 1
ATOM 624 O O . GLY A 1 91 ? 33.643 -5.852 -17.126 1.00 30.44 91 GLY A O 1
ATOM 625 N N . GLY A 1 92 ? 32.229 -6.002 -18.864 1.00 27.45 92 GLY A N 1
ATOM 626 C CA . GLY A 1 92 ? 32.286 -7.453 -18.989 1.00 27.45 92 GLY A CA 1
ATOM 627 C C . GLY A 1 92 ? 31.064 -7.957 -19.731 1.00 27.45 92 GLY A C 1
ATOM 628 O O . GLY A 1 92 ? 30.037 -8.238 -19.127 1.00 27.45 92 GLY A O 1
ATOM 629 N N . GLY A 1 93 ? 31.181 -8.006 -21.056 1.00 32.47 93 GLY A N 1
ATOM 630 C CA . GLY A 1 93 ? 30.107 -8.387 -21.957 1.00 32.47 93 GLY A CA 1
ATOM 631 C C . GLY A 1 93 ? 29.509 -9.755 -21.652 1.00 32.47 93 GLY A C 1
ATOM 632 O O . GLY A 1 93 ? 30.165 -10.670 -21.158 1.00 32.47 93 GLY A O 1
ATOM 633 N N . GLY A 1 94 ? 28.244 -9.887 -22.018 1.00 32.69 94 GLY A N 1
ATOM 634 C CA . GLY A 1 94 ? 27.544 -11.150 -21.952 1.00 32.69 94 GLY A CA 1
ATOM 635 C C . GLY A 1 94 ? 26.060 -10.920 -22.071 1.00 32.69 94 GLY A C 1
ATOM 636 O O . GLY A 1 94 ? 25.373 -10.812 -21.063 1.00 32.69 94 GLY A O 1
ATOM 637 N N . ASN A 1 95 ? 25.582 -10.894 -23.314 1.00 43.66 95 ASN A N 1
ATOM 638 C CA . ASN A 1 95 ? 24.237 -11.343 -23.636 1.00 43.66 95 ASN A CA 1
ATOM 639 C C . ASN A 1 95 ? 24.033 -12.690 -22.943 1.00 43.66 95 ASN A C 1
ATOM 641 O O . ASN A 1 95 ? 24.508 -13.726 -23.408 1.00 43.66 95 ASN A O 1
ATOM 645 N N . ILE A 1 96 ? 23.378 -12.661 -21.795 1.00 41.88 96 ILE A N 1
ATOM 646 C CA . ILE A 1 96 ? 22.899 -13.853 -21.133 1.00 41.88 96 ILE A CA 1
ATOM 647 C C . ILE A 1 96 ? 21.384 -13.696 -21.068 1.00 41.88 96 ILE A C 1
ATOM 649 O O . ILE A 1 96 ? 20.787 -13.465 -20.022 1.00 41.88 96 ILE A O 1
ATOM 653 N N . ASP A 1 97 ? 20.765 -13.839 -22.241 1.00 48.97 97 ASP A N 1
ATOM 654 C CA . ASP A 1 97 ? 19.436 -14.432 -22.351 1.00 48.97 97 ASP A CA 1
ATOM 655 C C . ASP A 1 97 ? 19.569 -15.904 -21.925 1.00 48.97 97 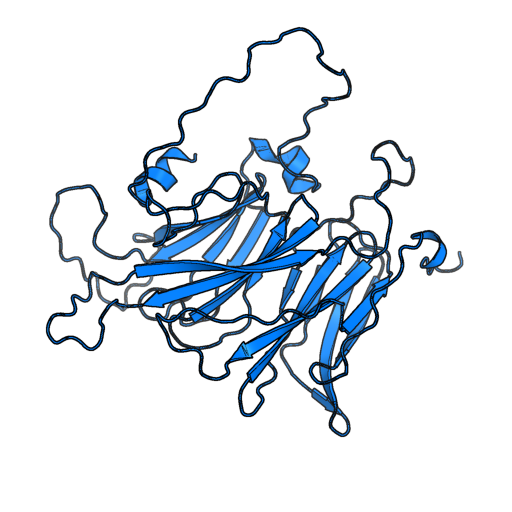ASP A C 1
ATOM 657 O O . ASP A 1 97 ? 19.622 -16.828 -22.739 1.00 48.97 97 ASP A O 1
ATOM 661 N N . LEU A 1 98 ? 19.731 -16.139 -20.616 1.00 41.72 98 LEU A N 1
ATOM 662 C CA . LEU A 1 98 ? 19.515 -17.460 -20.031 1.00 41.72 98 LEU A CA 1
ATOM 663 C C . LEU A 1 98 ? 18.009 -17.672 -20.042 1.00 41.72 98 LEU A C 1
ATOM 665 O O . LEU A 1 98 ? 17.340 -17.435 -19.045 1.00 41.72 98 LEU A O 1
ATOM 669 N N . GLY A 1 99 ? 17.534 -18.051 -21.231 1.00 44.34 99 GLY A N 1
ATOM 670 C CA . GLY A 1 99 ? 16.165 -18.267 -21.666 1.00 44.34 99 GLY A CA 1
ATOM 671 C C . GLY A 1 99 ? 15.082 -17.947 -20.647 1.00 44.34 99 GLY A C 1
ATOM 672 O O . GLY A 1 99 ? 15.005 -18.593 -19.602 1.00 44.34 99 GLY A O 1
ATOM 673 N N . ALA A 1 100 ? 14.150 -17.085 -21.058 1.00 49.59 100 ALA A N 1
ATOM 674 C CA . ALA A 1 100 ? 12.873 -16.693 -20.437 1.00 49.59 100 ALA A CA 1
ATOM 675 C C . ALA A 1 100 ? 12.031 -17.791 -19.711 1.00 49.59 100 ALA A C 1
ATOM 677 O O . ALA A 1 100 ? 10.964 -17.513 -19.157 1.00 49.59 100 ALA A O 1
ATOM 678 N N . ARG A 1 101 ? 12.481 -19.051 -19.684 1.00 49.25 101 ARG A N 1
ATOM 679 C CA . ARG A 1 101 ? 11.888 -20.230 -19.046 1.00 49.25 101 ARG A CA 1
ATOM 680 C C . ARG A 1 101 ? 12.660 -20.802 -17.846 1.00 49.25 101 ARG A C 1
ATOM 682 O O . ARG A 1 101 ? 12.060 -21.595 -17.122 1.00 49.25 101 ARG A O 1
ATOM 689 N N . MET A 1 102 ? 13.927 -20.454 -17.591 1.00 49.56 102 MET A N 1
ATOM 690 C CA . MET A 1 102 ? 14.623 -20.963 -16.397 1.00 49.56 102 MET A CA 1
ATOM 691 C C . MET A 1 102 ? 14.172 -20.194 -15.149 1.00 49.56 102 MET A C 1
ATOM 693 O O . MET A 1 102 ? 14.263 -18.974 -15.065 1.00 49.56 102 MET A O 1
ATOM 697 N N . ARG A 1 103 ? 13.615 -20.924 -14.178 1.00 59.75 103 ARG A N 1
ATOM 698 C CA . ARG A 1 103 ? 13.160 -20.390 -12.889 1.00 59.75 103 ARG A CA 1
ATOM 699 C C . ARG A 1 103 ? 14.259 -20.627 -11.861 1.00 59.75 103 ARG A C 1
ATOM 701 O O . ARG A 1 103 ? 14.330 -21.713 -11.294 1.00 59.75 103 ARG A O 1
ATOM 708 N N . ASN A 1 104 ? 15.145 -19.661 -11.651 1.00 63.34 104 ASN A N 1
ATOM 709 C CA . ASN A 1 104 ? 16.104 -19.732 -10.554 1.00 63.34 104 ASN A CA 1
ATO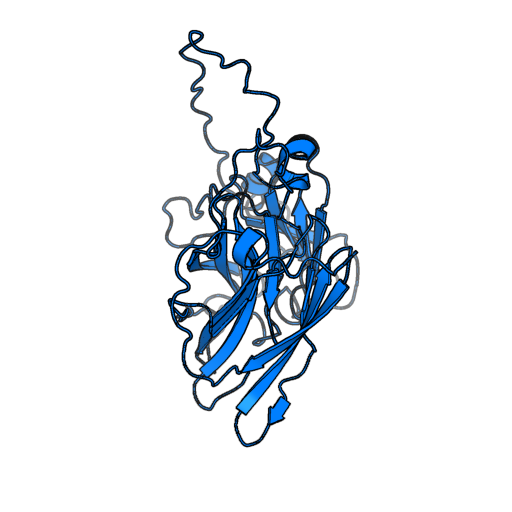M 710 C C . ASN A 1 104 ? 16.366 -18.337 -9.967 1.00 63.34 104 ASN A C 1
ATOM 712 O O . ASN A 1 104 ? 16.094 -17.320 -10.598 1.00 63.34 104 ASN A O 1
ATOM 716 N N . PHE A 1 105 ? 16.880 -18.312 -8.739 1.00 69.00 105 PHE A N 1
ATOM 717 C CA . PHE A 1 105 ? 17.182 -17.085 -7.998 1.00 69.00 105 PHE A CA 1
ATOM 718 C C . PHE A 1 105 ? 18.588 -16.534 -8.290 1.00 69.00 105 PHE A C 1
ATOM 720 O O . PHE A 1 105 ? 19.053 -15.641 -7.592 1.00 69.00 105 PHE A O 1
ATOM 727 N N . ARG A 1 106 ? 19.302 -17.071 -9.291 1.00 72.31 106 ARG A N 1
ATOM 728 C CA . ARG A 1 106 ? 20.699 -16.695 -9.569 1.00 72.31 106 ARG A CA 1
ATOM 729 C C . ARG A 1 106 ? 20.827 -15.228 -9.974 1.00 72.31 106 ARG A C 1
ATOM 731 O O . ARG A 1 106 ? 21.787 -14.572 -9.578 1.00 72.31 106 ARG A O 1
ATOM 738 N N . ASP A 1 107 ? 19.851 -14.743 -10.732 1.00 74.56 107 ASP A N 1
ATOM 739 C CA . ASP A 1 107 ? 19.838 -13.388 -11.288 1.00 74.56 107 ASP A CA 1
ATOM 740 C C . ASP A 1 107 ? 18.977 -12.428 -10.458 1.00 74.56 107 ASP A C 1
ATOM 742 O O . ASP A 1 107 ? 18.672 -11.316 -10.890 1.00 74.56 107 ASP A O 1
ATOM 746 N N . TRP A 1 108 ? 18.581 -12.851 -9.253 1.00 83.75 108 TRP A N 1
ATOM 747 C CA . TRP A 1 108 ? 17.860 -11.993 -8.329 1.00 83.75 108 TRP A CA 1
ATOM 748 C C . TRP A 1 108 ? 18.794 -10.966 -7.699 1.00 83.75 108 TRP A C 1
ATOM 750 O O . TRP A 1 108 ? 19.879 -11.289 -7.209 1.00 83.75 108 TRP A O 1
ATOM 760 N N . ARG A 1 109 ? 18.356 -9.711 -7.714 1.00 85.12 109 ARG A N 1
ATOM 761 C CA . ARG A 1 109 ? 19.064 -8.553 -7.165 1.00 85.12 109 ARG A CA 1
ATOM 762 C C . ARG A 1 109 ? 18.093 -7.713 -6.343 1.00 85.12 109 ARG A C 1
ATOM 764 O O . ARG A 1 109 ? 16.879 -7.896 -6.442 1.00 85.12 109 ARG A O 1
ATOM 771 N N . ILE A 1 110 ? 18.636 -6.783 -5.562 1.00 86.06 110 ILE A N 1
ATOM 772 C CA . ILE A 1 110 ? 17.834 -5.668 -5.059 1.00 86.06 110 ILE A CA 1
ATOM 773 C C . ILE A 1 110 ? 17.590 -4.730 -6.242 1.00 86.06 110 ILE A C 1
ATOM 775 O O . ILE A 1 110 ? 18.541 -4.335 -6.911 1.00 86.06 110 ILE A O 1
ATOM 779 N N . LEU A 1 111 ? 16.323 -4.447 -6.521 1.00 88.31 111 LEU A N 1
ATOM 780 C CA . LEU A 1 111 ? 15.880 -3.599 -7.624 1.00 88.31 111 LEU A CA 1
ATOM 781 C C . LEU A 1 111 ? 15.803 -2.140 -7.170 1.00 88.31 111 LEU A C 1
ATOM 783 O O . LEU A 1 111 ? 16.301 -1.249 -7.847 1.00 88.31 111 LEU A O 1
ATOM 787 N N . TRP A 1 112 ? 15.212 -1.920 -5.998 1.00 89.50 112 TRP A N 1
ATOM 788 C CA . TRP A 1 112 ? 15.117 -0.631 -5.321 1.00 89.50 112 TRP A CA 1
ATOM 789 C C . TRP A 1 112 ? 14.796 -0.846 -3.837 1.00 89.50 112 TRP A C 1
ATOM 791 O O . TRP A 1 112 ? 14.507 -1.970 -3.410 1.00 89.50 112 TRP A O 1
ATOM 801 N N . GLY A 1 113 ? 14.872 0.217 -3.040 1.00 89.19 113 GLY A N 1
ATOM 802 C CA . GLY A 1 113 ? 14.488 0.191 -1.633 1.00 89.19 113 GLY A CA 1
ATOM 803 C C . GLY A 1 113 ? 13.919 1.527 -1.169 1.00 89.19 113 GLY A C 1
ATOM 804 O O . GLY A 1 113 ? 14.040 2.521 -1.870 1.00 89.19 113 GLY A O 1
ATOM 805 N N . ALA A 1 114 ? 13.281 1.529 -0.003 1.00 90.38 114 ALA A N 1
ATOM 806 C CA . ALA A 1 114 ? 12.670 2.701 0.616 1.00 90.38 114 ALA A CA 1
ATOM 807 C C . ALA A 1 114 ? 12.846 2.659 2.140 1.00 90.38 114 ALA A C 1
ATOM 809 O O . ALA A 1 114 ? 12.969 1.578 2.726 1.00 90.38 114 ALA A O 1
ATOM 810 N N . GLY A 1 115 ? 12.815 3.830 2.777 1.00 87.62 115 GLY A N 1
ATOM 811 C CA . GLY A 1 115 ? 12.923 3.984 4.229 1.00 87.62 115 GLY A CA 1
ATOM 812 C C . GLY A 1 115 ? 14.322 3.708 4.789 1.00 87.62 115 GLY A C 1
ATOM 813 O O . GLY A 1 115 ? 15.203 3.214 4.093 1.00 87.62 115 GLY A O 1
ATOM 814 N N . ALA A 1 116 ? 14.553 4.051 6.055 1.00 82.88 116 ALA A N 1
ATOM 815 C CA . ALA A 1 116 ? 15.834 3.902 6.753 1.00 82.88 116 ALA A CA 1
ATOM 816 C C . ALA A 1 116 ? 17.037 4.519 5.999 1.00 82.88 116 ALA A C 1
ATOM 818 O O . ALA A 1 116 ? 18.137 3.954 5.991 1.00 82.88 116 ALA A O 1
ATOM 819 N N . ASN A 1 117 ? 16.830 5.690 5.381 1.00 77.19 117 ASN A N 1
ATOM 820 C CA . ASN A 1 117 ? 17.795 6.375 4.511 1.00 77.19 117 ASN A CA 1
ATOM 821 C C . ASN A 1 117 ? 18.204 5.552 3.277 1.00 77.19 117 ASN A C 1
ATOM 823 O O . ASN A 1 117 ? 19.333 5.677 2.794 1.00 77.19 117 ASN A O 1
ATOM 827 N N . LEU A 1 118 ? 17.329 4.671 2.789 1.00 77.12 118 LEU A N 1
ATOM 828 C CA . LEU A 1 118 ? 17.529 4.006 1.511 1.00 77.12 118 LEU A CA 1
ATOM 829 C C . LEU A 1 118 ? 16.971 4.873 0.378 1.00 77.12 118 LEU A C 1
ATOM 831 O O . LEU A 1 118 ? 15.841 5.339 0.491 1.00 77.12 118 LEU A O 1
ATOM 835 N N . PRO A 1 119 ? 17.735 5.072 -0.703 1.00 72.56 119 PRO A N 1
ATOM 836 C CA . PRO A 1 119 ? 17.325 5.894 -1.836 1.00 72.56 119 PRO A CA 1
ATOM 837 C C . PRO A 1 119 ? 16.163 5.285 -2.628 1.00 72.56 119 PRO A C 1
ATOM 839 O O . PRO A 1 119 ? 16.232 4.136 -3.080 1.00 72.56 119 PRO A O 1
ATOM 842 N N . LEU A 1 120 ? 15.140 6.104 -2.861 1.00 76.75 120 LEU A N 1
ATOM 843 C CA . LEU A 1 120 ? 14.141 5.901 -3.901 1.00 76.75 120 LEU A CA 1
ATOM 844 C C . LEU A 1 120 ? 14.676 6.460 -5.230 1.00 76.75 120 LEU A C 1
ATOM 846 O O . LEU A 1 120 ? 15.187 7.582 -5.235 1.00 76.75 120 LEU A O 1
ATOM 850 N N . PRO A 1 121 ? 14.575 5.715 -6.346 1.00 70.38 121 PRO A N 1
ATOM 851 C CA . PRO A 1 121 ? 14.870 6.253 -7.671 1.00 70.38 121 PRO A CA 1
ATOM 852 C C . PRO A 1 121 ? 13.973 7.457 -7.970 1.00 70.38 121 PRO A C 1
ATOM 854 O O . PRO A 1 121 ? 12.756 7.328 -7.917 1.00 70.38 121 PRO A O 1
ATOM 857 N N . ASP A 1 122 ? 14.564 8.602 -8.302 1.00 67.38 122 ASP A N 1
ATOM 858 C CA . ASP A 1 122 ? 13.827 9.835 -8.585 1.00 67.38 122 ASP A CA 1
ATOM 859 C C . ASP A 1 122 ? 14.462 10.545 -9.782 1.00 67.38 122 ASP A C 1
ATOM 861 O O . ASP A 1 122 ? 15.556 11.098 -9.688 1.00 67.38 122 ASP A O 1
ATOM 865 N N . ALA A 1 123 ? 13.768 10.532 -10.922 1.00 58.34 123 ALA A N 1
ATOM 866 C CA . ALA A 1 123 ? 14.244 11.165 -12.150 1.00 58.34 123 ALA A CA 1
ATOM 867 C C . ALA A 1 123 ? 14.313 12.702 -12.056 1.00 58.34 123 ALA A C 1
ATOM 869 O O . ALA A 1 123 ? 14.974 13.328 -12.885 1.00 58.34 123 ALA A O 1
ATOM 870 N N . GLY A 1 124 ? 13.624 13.308 -11.083 1.00 60.09 124 GLY A N 1
ATOM 871 C CA . GLY A 1 124 ? 13.600 14.750 -10.851 1.00 60.09 124 GLY A CA 1
ATOM 872 C C . GLY A 1 124 ? 14.692 15.262 -9.909 1.00 60.09 124 GLY A C 1
ATOM 873 O O . GLY A 1 124 ? 14.888 16.476 -9.830 1.00 60.09 124 GLY A O 1
ATOM 874 N N . SER A 1 125 ? 15.408 14.379 -9.206 1.00 62.56 125 SER A N 1
ATOM 875 C CA . SER A 1 125 ? 16.466 14.776 -8.273 1.00 62.56 125 SER A CA 1
ATOM 876 C C . SER A 1 125 ? 17.806 15.000 -8.991 1.00 62.56 125 SER A C 1
ATOM 878 O O . SER A 1 125 ? 18.115 14.321 -9.971 1.00 62.56 125 SER A O 1
ATOM 880 N N . GLU A 1 126 ? 18.622 15.949 -8.507 1.00 61.94 126 GLU A N 1
ATOM 881 C CA . GL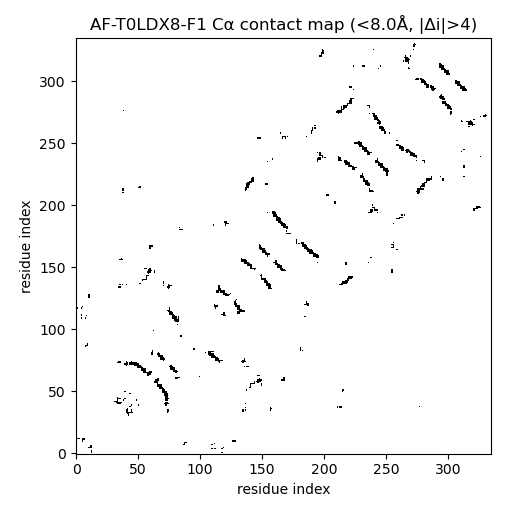U A 1 126 ? 19.936 16.268 -9.104 1.00 61.94 126 GLU A CA 1
ATOM 882 C C . GLU A 1 126 ? 20.865 15.043 -9.171 1.00 61.94 126 GLU A C 1
ATOM 884 O O . GLU A 1 126 ? 21.629 14.896 -10.126 1.00 61.94 126 GLU A O 1
ATOM 889 N N . ASP A 1 127 ? 20.740 14.141 -8.195 1.00 64.62 127 ASP A N 1
ATOM 890 C CA . ASP A 1 127 ? 21.525 12.910 -8.088 1.00 64.62 127 ASP A CA 1
ATOM 891 C C . ASP A 1 127 ? 20.772 11.668 -8.614 1.00 64.62 127 ASP A C 1
ATOM 893 O O . ASP A 1 127 ? 21.284 10.550 -8.525 1.00 64.62 127 ASP A O 1
ATOM 897 N N . GLY A 1 128 ? 19.558 11.827 -9.158 1.00 63.97 128 GLY A N 1
ATOM 898 C CA . GLY A 1 128 ? 18.721 10.726 -9.657 1.00 63.97 128 GLY A CA 1
ATOM 899 C C . GLY A 1 128 ? 18.071 9.856 -8.568 1.00 63.97 128 GLY A C 1
ATOM 900 O O . GLY A 1 128 ? 17.544 8.776 -8.857 1.00 63.97 128 GLY A O 1
ATOM 901 N N . ALA A 1 129 ? 18.137 10.285 -7.307 1.00 66.19 129 ALA A N 1
ATOM 902 C CA . ALA A 1 129 ? 17.515 9.619 -6.169 1.00 66.19 129 ALA A CA 1
ATOM 903 C C . ALA A 1 129 ? 17.098 10.582 -5.049 1.00 66.19 129 ALA A C 1
ATOM 905 O O . ALA A 1 129 ? 17.760 11.589 -4.787 1.00 66.19 129 ALA A O 1
ATOM 906 N N . TYR A 1 130 ? 16.030 10.226 -4.341 1.00 75.00 130 TYR A N 1
ATOM 907 C CA . TYR A 1 130 ? 15.565 10.881 -3.120 1.00 75.00 130 TYR A CA 1
ATOM 908 C C . TYR A 1 130 ? 15.779 9.949 -1.918 1.00 75.00 130 TYR A C 1
ATOM 910 O O . TYR A 1 130 ? 15.625 8.737 -2.044 1.00 75.00 130 TYR A O 1
ATOM 918 N N . LEU A 1 131 ? 16.132 10.485 -0.743 1.00 70.31 131 LEU A N 1
ATOM 919 C CA . LEU A 1 131 ? 16.334 9.707 0.489 1.00 70.31 131 LEU A CA 1
ATOM 920 C C . LEU A 1 131 ? 15.186 9.944 1.487 1.00 70.31 131 LEU A C 1
ATOM 922 O O . LEU A 1 131 ? 15.239 10.916 2.248 1.00 70.31 131 LEU A O 1
ATOM 926 N N . PRO A 1 132 ? 14.188 9.042 1.566 1.00 72.31 132 PRO A N 1
ATOM 927 C CA . PRO A 1 132 ? 13.208 9.055 2.638 1.00 72.31 132 PRO A CA 1
ATOM 928 C C . PRO A 1 132 ? 13.879 8.788 3.987 1.00 72.31 132 PRO A C 1
ATOM 930 O O . PRO A 1 132 ? 14.582 7.788 4.179 1.00 72.31 132 PRO A O 1
ATOM 933 N N . LYS A 1 133 ? 13.607 9.668 4.952 1.00 79.19 133 LYS A N 1
ATOM 934 C CA . LYS A 1 133 ? 13.991 9.477 6.361 1.00 79.19 133 LYS A CA 1
ATOM 935 C C . LYS A 1 133 ? 12.999 8.593 7.130 1.00 79.19 133 LYS A C 1
ATOM 937 O O . LYS A 1 133 ? 13.260 8.260 8.285 1.00 79.19 133 LYS A O 1
ATOM 942 N N . ASP A 1 134 ? 11.896 8.210 6.484 1.00 86.50 134 ASP A N 1
ATOM 943 C CA . ASP A 1 134 ? 10.852 7.346 7.037 1.00 86.50 134 ASP A CA 1
ATOM 944 C C . ASP A 1 134 ? 11.429 6.021 7.530 1.00 86.50 134 ASP A C 1
ATOM 946 O O . ASP A 1 134 ? 12.296 5.427 6.884 1.00 86.50 134 ASP A O 1
ATOM 950 N N . LYS A 1 135 ? 10.894 5.490 8.628 1.00 87.44 135 LYS A N 1
ATOM 951 C CA . LYS A 1 135 ? 11.140 4.095 9.008 1.00 87.44 135 LYS A CA 1
ATOM 952 C C . LYS A 1 135 ? 9.858 3.325 8.857 1.00 87.44 135 LYS A C 1
ATOM 954 O O . LYS A 1 135 ? 8.856 3.602 9.512 1.00 87.44 135 LYS A O 1
ATOM 959 N N . ILE A 1 136 ? 9.901 2.360 7.956 1.00 91.00 136 ILE A N 1
ATOM 960 C CA . ILE A 1 136 ? 8.716 1.639 7.541 1.00 91.00 136 ILE A CA 1
ATOM 961 C C . ILE A 1 136 ? 8.356 0.626 8.624 1.00 91.00 136 ILE A C 1
ATOM 963 O O . ILE A 1 136 ? 9.164 -0.230 8.982 1.00 91.00 136 ILE A O 1
ATOM 967 N N . ARG A 1 137 ? 7.135 0.733 9.154 1.00 89.44 137 ARG A N 1
ATOM 968 C CA . ARG A 1 137 ? 6.612 -0.175 10.188 1.00 89.44 137 ARG A CA 1
ATOM 969 C C . ARG A 1 137 ? 5.693 -1.255 9.636 1.00 89.44 137 ARG A C 1
ATOM 971 O O . ARG A 1 137 ? 5.523 -2.273 10.290 1.00 89.44 137 ARG A O 1
ATOM 978 N N . SER A 1 138 ? 5.083 -1.033 8.477 1.00 93.06 138 SER A N 1
ATOM 979 C CA . SER A 1 138 ? 4.204 -1.977 7.781 1.00 93.06 138 SER A CA 1
ATOM 980 C C . SER A 1 138 ? 4.092 -1.563 6.322 1.00 93.06 138 SER A C 1
ATOM 982 O O . SER A 1 138 ? 4.247 -0.383 6.014 1.00 93.06 138 SER A O 1
ATOM 984 N N . PHE A 1 139 ? 3.814 -2.507 5.430 1.00 96.75 139 PHE A N 1
ATOM 985 C CA . PHE A 1 139 ? 3.568 -2.222 4.024 1.00 96.75 139 PHE A CA 1
ATOM 986 C C . PHE A 1 139 ? 2.591 -3.240 3.435 1.00 96.75 139 PHE A C 1
ATOM 988 O O . PHE A 1 139 ? 2.445 -4.337 3.972 1.00 96.75 139 PHE A O 1
ATOM 995 N N . ALA A 1 140 ? 1.953 -2.881 2.324 1.00 97.81 140 ALA A N 1
ATOM 996 C CA . ALA A 1 140 ? 1.166 -3.805 1.519 1.00 97.81 140 ALA A CA 1
ATOM 997 C C . ALA A 1 140 ? 1.096 -3.350 0.063 1.00 97.81 140 ALA A C 1
ATOM 999 O O . ALA A 1 140 ? 1.041 -2.148 -0.234 1.00 97.81 140 ALA A O 1
ATOM 1000 N N . TRP A 1 141 ? 1.027 -4.316 -0.847 1.00 98.06 141 TRP A N 1
ATOM 1001 C CA . TRP A 1 141 ? 0.725 -4.040 -2.241 1.00 98.06 141 TRP A CA 1
ATOM 1002 C C . TRP A 1 141 ? -0.776 -3.874 -2.459 1.00 98.06 141 TRP A C 1
ATOM 1004 O O . TRP A 1 141 ? -1.598 -4.613 -1.912 1.00 98.06 141 TRP A O 1
ATOM 1014 N N . ALA A 1 142 ? -1.143 -2.938 -3.331 1.00 97.81 142 ALA A N 1
ATOM 1015 C CA . ALA A 1 142 ? -2.493 -2.898 -3.865 1.00 97.81 142 ALA A CA 1
ATOM 1016 C C . ALA A 1 142 ? -2.748 -4.107 -4.769 1.00 97.81 142 ALA A C 1
ATOM 1018 O O . ALA A 1 142 ? -1.823 -4.715 -5.311 1.00 97.81 142 ALA A O 1
ATOM 1019 N N . ARG A 1 143 ? -4.021 -4.447 -4.999 1.00 96.12 143 ARG A N 1
ATOM 1020 C CA . ARG A 1 143 ? -4.371 -5.489 -5.975 1.00 96.12 143 ARG A CA 1
ATOM 1021 C C . ARG A 1 143 ? -3.920 -5.091 -7.383 1.00 96.12 143 ARG A C 1
ATOM 1023 O O . ARG A 1 143 ? -3.716 -3.916 -7.681 1.00 96.12 143 ARG A O 1
ATOM 1030 N N . ARG A 1 144 ? -3.754 -6.084 -8.266 1.00 95.12 144 ARG A N 1
ATOM 1031 C CA . ARG A 1 144 ? -3.233 -5.876 -9.627 1.00 95.12 144 ARG A CA 1
ATOM 1032 C C . ARG A 1 144 ? -4.011 -4.775 -10.355 1.00 95.12 144 ARG A C 1
ATOM 1034 O O . ARG A 1 144 ? -5.225 -4.884 -10.510 1.00 95.12 144 ARG A O 1
ATOM 1041 N N . ILE A 1 145 ? -3.289 -3.770 -10.847 1.00 94.31 145 ILE A N 1
ATOM 1042 C CA . ILE A 1 145 ? -3.848 -2.711 -11.692 1.00 94.31 145 ILE A CA 1
ATOM 1043 C C . ILE A 1 145 ? -3.770 -3.158 -13.147 1.00 94.31 145 ILE A C 1
ATOM 1045 O O . ILE A 1 145 ? -4.808 -3.391 -13.768 1.00 94.31 145 ILE A O 1
ATOM 1049 N N . ASP A 1 146 ? -2.546 -3.331 -13.656 1.00 93.75 146 ASP A N 1
ATOM 1050 C CA . ASP A 1 146 ? -2.254 -3.809 -15.006 1.00 93.75 146 ASP A CA 1
ATOM 1051 C C . ASP A 1 146 ? -0.748 -4.157 -15.146 1.00 93.75 146 ASP A C 1
ATOM 1053 O O . ASP A 1 146 ? 0.002 -4.123 -14.172 1.00 93.75 146 ASP A O 1
ATOM 1057 N N . ALA A 1 147 ? -0.286 -4.544 -16.335 1.00 92.50 147 ALA A N 1
ATOM 1058 C CA . ALA A 1 147 ? 1.114 -4.851 -16.613 1.00 92.50 147 ALA A CA 1
ATOM 1059 C C . ALA A 1 147 ? 2.033 -3.641 -16.370 1.00 92.50 147 ALA A C 1
ATOM 1061 O O . ALA A 1 147 ? 1.754 -2.529 -16.829 1.00 92.50 147 ALA A O 1
ATOM 1062 N N . GLY A 1 148 ? 3.142 -3.892 -15.670 1.00 92.44 148 GLY A N 1
ATOM 1063 C CA . GLY A 1 148 ? 4.184 -2.921 -15.346 1.00 92.44 148 GLY A CA 1
ATOM 1064 C C . GLY A 1 148 ? 3.745 -1.791 -14.418 1.00 92.44 148 GLY A C 1
ATOM 1065 O O . GLY A 1 148 ? 4.467 -0.809 -14.339 1.00 92.44 148 GLY A O 1
ATOM 1066 N N . ARG A 1 149 ? 2.576 -1.892 -13.768 1.00 95.00 149 ARG A N 1
ATOM 1067 C CA . ARG A 1 149 ? 1.990 -0.849 -12.911 1.00 95.00 149 ARG A CA 1
ATOM 1068 C C . ARG A 1 149 ? 1.466 -1.450 -11.612 1.00 95.00 149 ARG A C 1
ATOM 1070 O O . ARG A 1 149 ? 0.675 -2.398 -11.630 1.00 95.00 149 ARG A O 1
ATOM 1077 N N . ALA A 1 150 ? 1.861 -0.871 -10.490 1.00 97.31 150 ALA A N 1
ATOM 1078 C CA . ALA A 1 150 ? 1.342 -1.201 -9.174 1.00 97.31 150 ALA A CA 1
ATOM 1079 C C . ALA A 1 150 ? 1.349 0.022 -8.256 1.00 97.31 150 ALA A C 1
ATOM 1081 O O . ALA A 1 150 ? 2.033 1.008 -8.517 1.00 97.31 150 ALA A O 1
ATOM 1082 N N . LEU A 1 151 ? 0.592 -0.088 -7.166 1.00 98.19 151 LEU A N 1
ATOM 1083 C CA . LEU A 1 151 ? 0.727 0.784 -6.007 1.00 98.19 151 LEU A CA 1
ATOM 1084 C C . LEU A 1 151 ? 1.209 -0.045 -4.820 1.00 98.19 151 LEU A C 1
ATOM 1086 O O . LEU A 1 151 ? 0.783 -1.192 -4.639 1.00 98.19 151 LEU A O 1
ATOM 1090 N N . LEU A 1 152 ? 2.072 0.551 -4.011 1.00 98.19 152 LEU A N 1
ATOM 1091 C CA . LEU A 1 152 ? 2.485 0.031 -2.715 1.00 98.19 152 LEU A CA 1
ATOM 1092 C C . LEU A 1 152 ? 2.179 1.096 -1.673 1.00 98.19 152 LEU A C 1
ATOM 1094 O O . LEU A 1 152 ? 2.470 2.261 -1.898 1.00 98.19 152 LEU A O 1
ATOM 1098 N N . ALA A 1 153 ? 1.613 0.708 -0.538 1.00 98.06 153 ALA A N 1
ATOM 1099 C CA . ALA A 1 153 ? 1.490 1.614 0.594 1.00 98.06 153 ALA A CA 1
ATOM 1100 C C . ALA A 1 153 ? 2.358 1.132 1.745 1.00 98.06 153 ALA A C 1
ATOM 1102 O O . ALA A 1 153 ? 2.533 -0.075 1.932 1.00 98.06 153 ALA A O 1
ATOM 1103 N N . TYR A 1 154 ? 2.879 2.073 2.521 1.00 96.50 154 TYR A N 1
ATOM 1104 C CA . TYR A 1 154 ? 3.601 1.779 3.744 1.00 96.50 154 TYR A CA 1
ATOM 1105 C C . TYR A 1 154 ? 3.262 2.772 4.850 1.00 96.50 154 TYR A C 1
ATOM 1107 O O . TYR A 1 154 ? 2.924 3.922 4.593 1.00 96.50 154 TYR A O 1
ATOM 1115 N N . ALA A 1 155 ? 3.343 2.311 6.093 1.00 94.31 155 ALA A N 1
ATOM 1116 C CA . ALA A 1 155 ? 3.168 3.141 7.273 1.00 94.31 155 ALA A CA 1
ATOM 1117 C C . ALA A 1 155 ? 4.534 3.512 7.862 1.00 94.31 155 ALA A C 1
ATOM 1119 O O . ALA A 1 155 ? 5.437 2.668 7.901 1.00 94.31 155 ALA A O 1
ATOM 1120 N N . THR A 1 156 ? 4.673 4.743 8.351 1.00 91.38 156 THR A N 1
ATOM 1121 C CA . THR A 1 156 ? 5.922 5.285 8.911 1.00 91.38 156 THR A CA 1
ATOM 1122 C C . THR A 1 156 ? 5.952 5.215 10.438 1.00 91.38 156 THR A C 1
ATOM 1124 O O . THR A 1 156 ? 4.927 4.997 11.096 1.00 91.38 156 THR A O 1
ATOM 1127 N N . ASP A 1 157 ? 7.137 5.415 11.016 1.00 85.50 157 ASP A N 1
ATOM 1128 C CA . ASP A 1 157 ? 7.363 5.606 12.451 1.00 85.50 157 ASP A CA 1
ATOM 1129 C C . ASP A 1 157 ? 6.792 6.929 12.979 1.00 85.50 157 ASP A C 1
ATOM 1131 O O . ASP A 1 157 ? 6.518 7.019 14.176 1.00 85.50 157 ASP A O 1
ATOM 1135 N N . GLN A 1 158 ? 6.562 7.899 12.087 1.00 87.06 158 GLN A N 1
ATOM 1136 C CA . GLN A 1 158 ? 5.834 9.149 12.341 1.00 87.06 158 GLN A CA 1
ATOM 1137 C C . GLN A 1 158 ? 4.315 9.004 12.178 1.00 87.06 158 GLN A C 1
ATOM 1139 O O . GLN A 1 158 ? 3.591 9.993 12.210 1.00 87.06 158 GLN A O 1
ATOM 1144 N N . GLU A 1 159 ? 3.830 7.765 12.038 1.00 88.56 159 GLU A N 1
ATOM 1145 C CA . GLU A 1 159 ? 2.407 7.423 11.976 1.00 88.56 159 GLU A CA 1
ATOM 1146 C C . GLU A 1 159 ? 1.666 7.974 10.752 1.00 88.56 159 GLU A C 1
ATOM 1148 O O . GLU A 1 159 ? 0.441 8.055 10.740 1.00 88.56 159 GLU A O 1
ATOM 1153 N N . GLU A 1 160 ? 2.401 8.273 9.691 1.00 93.56 160 GLU A N 1
ATOM 1154 C CA . GLU A 1 160 ? 1.846 8.606 8.385 1.00 93.56 160 GLU A CA 1
ATOM 1155 C C . GLU A 1 160 ? 1.690 7.338 7.544 1.00 93.56 160 GLU A C 1
ATOM 1157 O O . GLU A 1 160 ? 2.341 6.313 7.787 1.00 93.56 160 GLU A O 1
ATOM 1162 N N . VAL A 1 161 ? 0.832 7.411 6.535 1.00 96.38 161 VAL A N 1
ATOM 1163 C CA . VAL A 1 161 ? 0.719 6.401 5.487 1.00 96.38 161 VAL A CA 1
ATOM 1164 C C . VAL A 1 161 ? 1.115 7.035 4.166 1.00 96.38 161 VAL A C 1
ATOM 1166 O O . VAL A 1 161 ? 0.591 8.079 3.782 1.00 96.38 161 VAL A O 1
ATOM 1169 N N . VAL A 1 162 ? 2.033 6.376 3.472 1.00 96.88 162 VAL A N 1
ATOM 1170 C CA . VAL A 1 162 ? 2.588 6.800 2.190 1.00 96.88 162 VAL A CA 1
ATOM 1171 C C . VAL A 1 162 ? 2.133 5.834 1.112 1.00 96.88 162 VAL A C 1
ATOM 1173 O O . VAL A 1 162 ? 2.115 4.621 1.333 1.00 96.88 162 VAL A O 1
ATOM 1176 N N . VAL A 1 163 ? 1.782 6.360 -0.057 1.00 98.12 163 VAL A N 1
ATOM 1177 C CA . VAL A 1 163 ? 1.460 5.589 -1.258 1.00 98.12 163 VAL A CA 1
ATOM 1178 C C . VAL A 1 163 ? 2.536 5.851 -2.302 1.00 98.12 163 VAL A C 1
ATOM 1180 O O . VAL A 1 163 ? 2.763 6.989 -2.708 1.00 98.12 163 VAL A O 1
ATOM 1183 N N . LEU A 1 164 ? 3.176 4.778 -2.750 1.00 97.25 164 LEU A N 1
ATOM 1184 C CA . LEU A 1 164 ? 4.126 4.773 -3.848 1.00 97.25 164 LEU A CA 1
ATOM 1185 C C . LEU A 1 164 ? 3.449 4.297 -5.132 1.00 97.25 164 LEU A C 1
ATOM 1187 O O . LEU A 1 164 ? 2.789 3.249 -5.140 1.00 97.25 164 LEU A O 1
ATOM 1191 N N . SER A 1 165 ? 3.682 5.011 -6.229 1.00 96.75 165 SER A N 1
ATOM 1192 C CA . SER A 1 165 ? 3.533 4.454 -7.566 1.00 96.75 165 SER A CA 1
ATOM 1193 C C . SER A 1 165 ? 4.761 3.605 -7.882 1.00 96.75 165 SER A C 1
ATOM 1195 O O . SER A 1 165 ? 5.885 3.953 -7.533 1.00 96.75 165 SER A O 1
ATOM 1197 N N . VAL A 1 166 ? 4.546 2.435 -8.480 1.00 95.81 166 VAL A N 1
ATOM 1198 C CA . VAL A 1 166 ? 5.625 1.527 -8.871 1.00 95.81 166 VAL A CA 1
ATOM 1199 C C . VAL A 1 166 ? 5.396 1.116 -10.311 1.00 95.81 166 VAL A C 1
ATOM 1201 O O . VAL A 1 166 ? 4.424 0.419 -10.624 1.00 95.81 166 VAL A O 1
ATOM 1204 N N . GLN A 1 167 ? 6.316 1.516 -11.182 1.00 93.75 167 GLN A N 1
ATOM 1205 C CA . GLN A 1 167 ? 6.273 1.197 -12.597 1.00 93.75 167 GLN A CA 1
ATOM 1206 C C . GLN A 1 167 ? 7.546 0.496 -13.059 1.00 93.75 167 GLN A C 1
ATOM 1208 O O . GLN A 1 167 ? 8.654 0.793 -12.615 1.00 93.75 167 GLN A O 1
ATOM 1213 N N . TYR A 1 168 ? 7.368 -0.438 -13.988 1.00 90.56 168 TYR A N 1
ATOM 1214 C CA . TYR A 1 168 ? 8.456 -1.076 -14.716 1.00 90.56 168 TYR A CA 1
ATOM 1215 C C . TYR A 1 168 ? 8.113 -1.097 -16.198 1.00 90.56 168 TYR A C 1
ATOM 1217 O O . TYR A 1 168 ? 7.149 -1.747 -16.627 1.00 90.56 168 TYR A O 1
ATOM 1225 N N . TYR A 1 169 ? 8.879 -0.352 -16.985 1.00 87.56 169 TYR A N 1
ATOM 1226 C CA . TYR A 1 169 ? 8.562 -0.118 -18.386 1.00 87.56 169 TYR A CA 1
ATOM 1227 C C . TYR A 1 169 ? 9.807 0.204 -19.203 1.00 87.56 169 TYR A C 1
ATOM 1229 O O . TYR A 1 169 ? 10.876 0.461 -18.657 1.00 87.56 169 TYR A O 1
ATOM 1237 N N . LEU A 1 170 ? 9.661 0.147 -20.524 1.00 84.56 170 LEU A N 1
ATOM 1238 C CA . LEU A 1 170 ? 10.689 0.557 -21.465 1.00 84.56 170 LEU A CA 1
ATOM 1239 C C . LEU A 1 170 ? 10.430 2.018 -21.858 1.00 84.56 170 LEU A C 1
ATOM 1241 O O . LEU A 1 170 ? 9.380 2.292 -22.447 1.00 84.56 170 LEU A O 1
ATOM 1245 N N . PRO A 1 171 ? 11.332 2.964 -21.544 1.00 78.19 171 PRO A N 1
ATOM 1246 C CA . PRO A 1 171 ? 11.209 4.327 -22.041 1.00 78.19 171 PRO A CA 1
ATOM 1247 C C . PRO A 1 171 ? 11.190 4.318 -23.569 1.00 78.19 171 PRO A C 1
ATOM 1249 O O . PRO A 1 171 ? 11.959 3.586 -24.193 1.00 78.19 171 PRO A O 1
ATOM 1252 N N . ASN A 1 172 ? 10.312 5.122 -24.170 1.00 74.94 172 ASN A N 1
ATOM 1253 C CA . ASN A 1 172 ? 10.168 5.221 -25.625 1.00 74.94 172 ASN A CA 1
ATOM 1254 C C . ASN A 1 172 ? 9.919 3.865 -26.319 1.00 74.94 172 ASN A C 1
ATOM 1256 O O . ASN A 1 172 ? 10.419 3.619 -27.411 1.00 74.94 172 ASN A O 1
ATOM 1260 N N . GLU A 1 173 ? 9.131 2.976 -25.701 1.00 71.44 173 GLU A N 1
ATOM 1261 C CA . GLU A 1 173 ? 8.775 1.648 -26.243 1.00 71.44 173 GLU A CA 1
ATOM 1262 C C . GLU A 1 173 ? 8.211 1.686 -27.678 1.00 71.44 173 GLU A C 1
ATOM 1264 O O . GLU A 1 173 ? 8.281 0.693 -28.396 1.00 71.44 173 GLU A O 1
ATOM 1269 N N . ASN A 1 174 ? 7.667 2.830 -28.102 1.00 69.81 174 ASN A N 1
ATOM 1270 C CA . ASN A 1 174 ? 7.104 3.031 -29.437 1.00 69.81 174 ASN A CA 1
ATOM 1271 C C . ASN A 1 174 ? 8.115 3.552 -30.478 1.00 69.81 174 ASN A C 1
ATOM 1273 O O . ASN A 1 174 ? 7.728 3.745 -31.630 1.00 69.81 174 ASN A O 1
ATOM 1277 N N . ASP A 1 175 ? 9.375 3.785 -30.105 1.00 75.50 175 ASP A N 1
ATOM 1278 C CA . ASP A 1 175 ? 10.416 4.246 -31.025 1.00 75.50 175 ASP A CA 1
ATOM 1279 C C . ASP A 1 175 ? 11.127 3.053 -31.688 1.00 75.50 175 ASP A C 1
ATOM 1281 O O . ASP A 1 175 ? 11.497 2.080 -31.030 1.00 75.50 175 ASP A O 1
ATOM 1285 N N . ASP A 1 176 ? 11.414 3.160 -32.992 1.00 59.84 176 ASP A N 1
ATOM 1286 C CA . ASP A 1 176 ? 12.027 2.104 -33.826 1.00 59.84 176 ASP A CA 1
ATOM 1287 C C . ASP A 1 176 ? 13.417 1.611 -33.340 1.00 59.84 176 ASP A C 1
ATOM 1289 O O . ASP A 1 176 ? 13.962 0.644 -33.874 1.00 59.84 176 ASP A O 1
ATOM 1293 N N . GLY A 1 177 ? 14.011 2.271 -32.338 1.00 58.12 177 GLY A N 1
ATOM 1294 C CA . GLY A 1 177 ? 15.318 1.959 -31.751 1.00 58.12 177 GLY A CA 1
ATOM 1295 C C . GLY A 1 177 ? 15.279 1.445 -30.308 1.00 58.12 177 GLY A C 1
ATOM 1296 O O . GLY A 1 177 ? 16.326 1.439 -29.661 1.00 58.12 177 GLY A O 1
ATOM 1297 N N . SER A 1 178 ? 14.112 1.061 -29.777 1.00 60.38 178 SER A N 1
ATOM 1298 C CA . SER A 1 178 ? 13.977 0.657 -28.373 1.00 60.38 178 SER A CA 1
ATOM 1299 C C . SER A 1 178 ? 14.831 -0.585 -28.056 1.00 60.38 178 SER A C 1
ATOM 1301 O O . SER A 1 178 ? 14.615 -1.664 -28.618 1.00 60.38 178 SER A O 1
ATOM 1303 N N . ASP A 1 179 ? 15.800 -0.450 -27.150 1.00 63.97 179 ASP A N 1
ATOM 1304 C CA . ASP A 1 179 ? 16.622 -1.565 -26.677 1.00 63.97 179 ASP A CA 1
ATOM 1305 C C . ASP A 1 179 ? 15.889 -2.314 -25.555 1.00 63.97 179 ASP A C 1
ATOM 1307 O O . ASP A 1 179 ? 15.571 -1.743 -24.515 1.00 63.97 179 ASP A O 1
ATOM 1311 N N . ALA A 1 180 ? 15.665 -3.620 -25.722 1.00 57.66 180 ALA A N 1
ATOM 1312 C CA . ALA A 1 180 ? 15.081 -4.475 -24.687 1.00 57.66 180 ALA A CA 1
ATOM 1313 C C . ALA A 1 180 ? 15.904 -4.505 -23.376 1.00 57.66 180 ALA A C 1
ATOM 1315 O O . ALA A 1 180 ? 15.392 -4.947 -22.346 1.00 57.66 180 ALA A O 1
ATOM 1316 N N . GLY A 1 181 ? 17.161 -4.046 -23.394 1.00 60.47 181 GLY A N 1
ATOM 1317 C CA . GLY A 1 181 ? 17.989 -3.822 -22.208 1.00 60.47 181 GLY A CA 1
ATOM 1318 C C . GLY A 1 181 ? 17.661 -2.554 -21.406 1.00 60.47 181 GLY A C 1
ATOM 1319 O O . GLY A 1 181 ? 18.117 -2.444 -20.271 1.00 60.47 181 GLY A O 1
ATOM 1320 N N . ALA A 1 182 ? 16.860 -1.628 -21.941 1.00 71.75 182 ALA A N 1
ATOM 1321 C CA . ALA A 1 182 ? 16.657 -0.288 -21.380 1.00 71.75 182 ALA A CA 1
ATOM 1322 C C . ALA A 1 182 ? 15.416 -0.144 -20.478 1.00 71.75 182 ALA A C 1
ATOM 1324 O O . ALA A 1 182 ? 14.979 0.972 -20.212 1.00 71.75 182 ALA A O 1
ATOM 1325 N N . TYR A 1 183 ? 14.829 -1.246 -20.001 1.00 80.62 183 TYR A N 1
ATOM 1326 C CA . TYR A 1 183 ? 13.725 -1.164 -19.040 1.00 80.62 183 TYR A CA 1
ATOM 1327 C C . TYR A 1 183 ? 14.170 -0.483 -17.743 1.00 80.62 183 TYR A C 1
ATOM 1329 O O . TYR A 1 183 ? 15.199 -0.845 -17.169 1.00 80.62 183 TYR A O 1
ATOM 1337 N N . VAL A 1 184 ? 13.342 0.427 -17.239 1.00 84.19 184 VAL A N 1
ATOM 1338 C CA . VAL A 1 184 ? 13.597 1.198 -16.021 1.00 84.19 184 VAL A CA 1
ATOM 1339 C C . VAL A 1 184 ? 12.550 0.909 -14.954 1.00 84.19 184 VAL A C 1
ATOM 1341 O O . VAL A 1 184 ? 11.410 0.547 -15.254 1.00 84.19 184 VAL A O 1
ATOM 1344 N N . TRP A 1 185 ? 12.966 1.063 -13.698 1.00 88.38 185 TRP A N 1
ATOM 1345 C CA . TRP A 1 185 ? 12.063 1.172 -12.559 1.00 88.38 185 TRP A CA 1
ATOM 1346 C C . TRP A 1 185 ? 11.812 2.647 -12.280 1.00 88.38 185 TRP A C 1
ATOM 1348 O O . TRP A 1 185 ? 12.763 3.411 -12.151 1.00 88.38 185 TRP A O 1
ATOM 1358 N N . GLU A 1 186 ? 10.547 3.012 -12.147 1.00 89.31 186 GLU A N 1
ATOM 1359 C CA . GLU A 1 186 ? 10.120 4.335 -11.705 1.00 89.31 186 GLU A CA 1
ATOM 1360 C C . GLU A 1 186 ? 9.272 4.146 -10.451 1.00 89.31 186 GLU A C 1
ATOM 1362 O O . GLU A 1 186 ? 8.302 3.380 -10.462 1.00 89.31 186 GLU A O 1
ATOM 1367 N N . VAL A 1 187 ? 9.704 4.757 -9.349 1.00 92.00 187 VAL A N 1
ATOM 1368 C CA . VAL A 1 187 ? 9.061 4.621 -8.042 1.00 92.00 187 VAL A CA 1
ATOM 1369 C C . VAL A 1 187 ? 8.922 6.001 -7.431 1.00 92.00 187 VAL A C 1
ATOM 1371 O O . VAL A 1 187 ? 9.921 6.616 -7.082 1.00 92.00 187 VAL A O 1
ATOM 1374 N N . GLU A 1 188 ? 7.692 6.472 -7.281 1.00 91.56 188 GLU A N 1
ATOM 1375 C CA . GLU A 1 188 ? 7.413 7.842 -6.853 1.00 91.56 188 GLU A CA 1
ATOM 1376 C C . GLU A 1 188 ? 6.451 7.841 -5.667 1.00 91.56 188 GLU A C 1
ATOM 1378 O O . GLU A 1 188 ? 5.481 7.080 -5.647 1.00 91.56 188 GLU A O 1
ATOM 1383 N N . GLU A 1 189 ? 6.696 8.699 -4.677 1.00 93.25 189 GLU A N 1
ATOM 1384 C CA . GLU A 1 189 ? 5.691 9.011 -3.662 1.00 93.25 189 GLU A CA 1
ATOM 1385 C C . GLU A 1 189 ? 4.583 9.855 -4.295 1.00 93.25 189 GLU A C 1
ATOM 1387 O O . GLU A 1 189 ? 4.803 10.995 -4.684 1.00 93.25 189 GLU A O 1
ATOM 1392 N N . VAL A 1 190 ? 3.381 9.286 -4.385 1.00 95.56 190 VAL A N 1
ATOM 1393 C CA . VAL A 1 190 ? 2.231 9.922 -5.048 1.00 95.56 190 VAL A CA 1
ATOM 1394 C C . VAL A 1 190 ? 1.161 10.394 -4.072 1.00 95.56 190 VAL A C 1
ATOM 1396 O O . VAL A 1 190 ? 0.285 11.165 -4.454 1.00 95.56 190 VAL A O 1
ATOM 1399 N N . ALA A 1 191 ? 1.214 9.947 -2.814 1.00 96.88 191 ALA A N 1
ATOM 1400 C CA . ALA A 1 191 ? 0.385 10.491 -1.746 1.00 96.88 191 ALA A CA 1
ATOM 1401 C C . ALA A 1 191 ? 0.960 10.201 -0.354 1.00 96.88 191 ALA A C 1
ATOM 1403 O O . ALA A 1 191 ? 1.610 9.177 -0.137 1.00 96.88 191 ALA A O 1
ATOM 1404 N N . ARG A 1 192 ? 0.617 11.064 0.607 1.00 96.12 192 ARG A N 1
ATOM 1405 C CA . ARG A 1 192 ? 0.897 10.905 2.039 1.00 96.12 192 ARG A CA 1
ATOM 1406 C C . ARG A 1 192 ? -0.272 11.442 2.856 1.00 96.12 192 ARG A C 1
ATOM 1408 O O . ARG A 1 192 ? -0.804 12.501 2.532 1.00 96.12 192 ARG A O 1
ATOM 1415 N N . PHE A 1 193 ? -0.668 10.730 3.907 1.00 96.31 193 PHE A N 1
ATOM 1416 C CA . PHE A 1 193 ? -1.715 11.183 4.825 1.00 96.31 193 PHE A CA 1
ATOM 1417 C C . PHE A 1 193 ? -1.445 10.778 6.279 1.00 96.31 193 PHE A C 1
ATOM 1419 O O . PHE A 1 193 ? -0.683 9.850 6.557 1.00 96.31 193 PHE A O 1
ATOM 1426 N N . ASP A 1 194 ? -2.092 11.481 7.210 1.00 94.62 194 ASP A N 1
ATOM 1427 C CA . ASP A 1 194 ? -2.000 11.223 8.648 1.00 94.62 194 ASP A CA 1
ATOM 1428 C C . ASP A 1 194 ? -2.785 9.957 9.040 1.00 94.62 194 ASP A C 1
ATOM 1430 O O . ASP A 1 194 ? -4.003 9.883 8.860 1.00 94.62 194 ASP A O 1
ATOM 1434 N N . GLY A 1 195 ? -2.076 8.966 9.589 1.00 92.94 195 GLY A N 1
ATOM 1435 C CA . GLY A 1 195 ? -2.608 7.682 10.041 1.00 92.94 195 GLY A CA 1
ATOM 1436 C C . GLY A 1 195 ? -2.557 7.491 11.562 1.00 92.94 195 GLY A C 1
ATOM 1437 O O . GLY A 1 195 ? -2.606 6.351 12.030 1.00 92.94 195 GLY A O 1
ATOM 1438 N N . ARG A 1 196 ? -2.446 8.569 12.353 1.00 90.44 196 ARG A N 1
ATOM 1439 C CA . ARG A 1 196 ? -2.339 8.518 13.829 1.00 90.44 196 ARG A CA 1
ATOM 1440 C C . ARG A 1 196 ? -3.591 8.030 14.546 1.00 90.44 196 ARG A C 1
ATOM 1442 O O . ARG A 1 196 ? -3.506 7.556 15.683 1.00 90.44 196 ARG A O 1
ATOM 1449 N N . GLY A 1 197 ? -4.738 8.122 13.879 1.00 90.12 197 GLY A N 1
ATOM 1450 C CA . GLY A 1 197 ? -6.040 7.889 14.491 1.00 90.12 197 GLY A CA 1
ATOM 1451 C C . GLY A 1 197 ? -6.391 8.957 15.541 1.00 90.12 197 GLY A C 1
ATOM 1452 O O . GLY A 1 197 ? -5.633 9.900 15.768 1.00 90.12 197 GLY A O 1
ATOM 1453 N N . PRO A 1 198 ? -7.549 8.818 16.200 1.00 90.06 198 PRO A N 1
ATOM 1454 C CA . PRO A 1 198 ? -8.092 9.842 17.092 1.00 90.06 198 PRO A CA 1
ATOM 1455 C C . PRO A 1 198 ? -7.527 9.772 18.520 1.00 90.06 198 PRO A C 1
ATOM 1457 O O . PRO A 1 198 ? -7.769 10.660 19.336 1.00 90.06 198 PRO A O 1
ATOM 1460 N N . HIS A 1 199 ? -6.807 8.706 18.872 1.00 86.38 199 HIS A N 1
ATOM 1461 C CA . HIS A 1 199 ? -6.358 8.503 20.244 1.00 86.38 199 HIS A CA 1
ATOM 1462 C C . HIS A 1 199 ? -5.025 9.220 20.525 1.00 86.38 199 HIS A C 1
ATOM 1464 O O . HIS A 1 199 ? -4.087 9.108 19.729 1.00 86.38 199 HIS A O 1
ATOM 1470 N N . PRO A 1 200 ? -4.898 9.916 21.673 1.00 83.31 200 PRO A N 1
ATOM 1471 C CA . PRO A 1 200 ? -3.684 10.641 22.023 1.00 83.31 200 PRO A CA 1
ATOM 1472 C C . PRO A 1 200 ? -2.500 9.690 22.203 1.00 83.31 200 PRO A C 1
ATOM 1474 O O . PRO A 1 200 ? -2.669 8.535 22.594 1.00 83.31 200 PRO A O 1
ATOM 1477 N N . THR A 1 201 ? -1.291 10.199 21.972 1.00 77.44 201 THR A N 1
ATOM 1478 C CA . THR A 1 201 ? -0.049 9.465 22.227 1.00 77.44 201 THR A CA 1
ATOM 1479 C C . THR A 1 201 ? 0.160 9.282 23.734 1.00 77.44 201 THR A C 1
ATOM 1481 O O . THR A 1 201 ? 0.386 10.279 24.425 1.00 77.44 201 THR A O 1
ATOM 1484 N N . PRO A 1 202 ? 0.087 8.050 24.275 1.00 71.12 202 PRO A N 1
ATOM 1485 C CA . PRO A 1 202 ? 0.400 7.809 25.678 1.00 71.12 202 PRO A CA 1
ATOM 1486 C C . PRO A 1 202 ? 1.905 7.959 25.916 1.00 71.12 202 PRO A C 1
ATOM 1488 O O . PRO A 1 202 ? 2.715 7.720 25.017 1.00 71.12 202 PRO A O 1
ATOM 1491 N N . SER A 1 203 ? 2.288 8.320 27.142 1.00 74.50 203 SER A N 1
ATOM 1492 C CA . SER A 1 203 ? 3.696 8.262 27.539 1.00 74.50 203 SER A CA 1
ATOM 1493 C C . SER A 1 203 ? 4.168 6.809 27.528 1.00 74.50 203 SER A C 1
ATOM 1495 O O . SER A 1 203 ? 3.457 5.933 28.010 1.00 74.50 203 SER A O 1
ATOM 1497 N N . ILE A 1 204 ? 5.388 6.538 27.057 1.00 69.75 204 ILE A N 1
ATOM 1498 C CA . ILE A 1 204 ? 5.991 5.198 27.176 1.00 69.75 204 ILE A CA 1
ATOM 1499 C C . ILE A 1 204 ? 6.200 4.782 28.642 1.00 69.75 204 ILE A C 1
ATOM 1501 O O . ILE A 1 204 ? 6.314 3.603 28.957 1.00 69.75 204 ILE A O 1
ATOM 1505 N N . THR A 1 205 ? 6.236 5.757 29.552 1.00 74.00 205 THR A N 1
ATOM 1506 C CA . THR A 1 205 ? 6.328 5.528 30.998 1.00 74.00 205 THR A CA 1
ATOM 1507 C C . THR A 1 205 ? 4.967 5.293 31.654 1.00 74.00 205 THR A C 1
ATOM 1509 O O . THR A 1 205 ? 4.908 5.144 32.874 1.00 74.00 205 THR A O 1
ATOM 1512 N N . ASP A 1 206 ? 3.876 5.352 30.888 1.00 74.25 206 ASP A N 1
ATOM 1513 C CA . ASP A 1 206 ? 2.538 5.058 31.386 1.00 74.25 206 ASP A CA 1
ATOM 1514 C C . ASP A 1 206 ? 2.441 3.553 31.704 1.00 74.25 206 ASP A C 1
ATOM 1516 O O . ASP A 1 206 ? 2.770 2.736 30.840 1.00 74.25 206 ASP A O 1
ATOM 1520 N N . PRO A 1 207 ? 2.028 3.151 32.921 1.00 71.12 207 PRO A N 1
ATOM 1521 C CA . PRO A 1 207 ? 1.850 1.739 33.260 1.00 71.12 207 PRO A CA 1
ATOM 1522 C C . PRO A 1 207 ? 0.843 1.014 32.354 1.00 71.12 207 PRO A C 1
ATOM 1524 O O . PRO A 1 207 ? 0.948 -0.203 32.210 1.00 71.12 207 PRO A O 1
ATOM 1527 N N . ASP A 1 208 ? -0.077 1.745 31.718 1.00 67.19 208 ASP A N 1
ATOM 1528 C CA . ASP A 1 208 ? -1.062 1.204 30.781 1.00 67.19 208 ASP A CA 1
ATOM 1529 C C . ASP A 1 208 ? -0.601 1.307 29.308 1.00 67.19 208 ASP A C 1
ATOM 1531 O O . ASP A 1 208 ? -1.362 0.994 28.382 1.00 67.19 208 ASP A O 1
ATOM 1535 N N . TYR A 1 209 ? 0.655 1.717 29.057 1.00 70.12 209 TYR A N 1
ATOM 1536 C CA . TYR A 1 209 ? 1.229 1.750 27.712 1.00 70.12 209 TYR A CA 1
ATOM 1537 C C . TYR A 1 209 ? 1.218 0.351 27.094 1.00 70.12 209 TYR A C 1
ATOM 1539 O O . TYR A 1 209 ? 1.866 -0.588 27.564 1.00 70.12 209 TYR A O 1
ATOM 1547 N N . THR A 1 210 ? 0.515 0.230 25.972 1.00 67.81 210 THR A N 1
ATOM 1548 C CA . THR A 1 210 ? 0.499 -0.977 25.151 1.00 67.81 210 THR A CA 1
ATOM 1549 C C . THR A 1 210 ? 1.040 -0.643 23.766 1.00 67.81 210 THR A C 1
ATOM 1551 O O . THR A 1 210 ? 0.565 0.304 23.135 1.00 67.81 210 THR A O 1
ATOM 1554 N N . PRO A 1 211 ? 2.043 -1.384 23.262 1.00 70.94 211 PRO A N 1
ATOM 1555 C CA . PRO A 1 211 ? 2.497 -1.199 21.897 1.00 70.94 211 PRO A CA 1
ATOM 1556 C C . PRO A 1 211 ? 1.366 -1.567 20.928 1.00 70.94 211 PRO A C 1
ATOM 1558 O O . PRO A 1 211 ? 0.732 -2.611 21.049 1.00 70.94 211 PRO A O 1
ATOM 1561 N N . TYR A 1 212 ? 1.118 -0.678 19.973 1.00 68.69 212 TYR A N 1
ATOM 1562 C CA . TYR A 1 212 ? -0.063 -0.695 19.099 1.00 68.69 212 TYR A CA 1
ATOM 1563 C C . TYR A 1 212 ? 0.296 -0.820 17.612 1.00 68.69 212 TYR A C 1
ATOM 1565 O O . TYR A 1 212 ? -0.575 -0.753 16.747 1.00 68.69 212 TYR A O 1
ATOM 1573 N N . SER A 1 213 ? 1.584 -0.959 17.289 1.00 69.62 213 SER A N 1
ATOM 1574 C CA . SER A 1 213 ? 2.067 -1.082 15.916 1.00 69.62 213 SER A CA 1
ATOM 1575 C C . SER A 1 213 ? 2.367 -2.536 15.567 1.00 69.62 213 SER A C 1
ATOM 1577 O O . SER A 1 213 ? 2.945 -3.278 16.358 1.00 69.62 213 SER A O 1
ATOM 1579 N N . SER A 1 214 ? 1.995 -2.926 14.348 1.00 81.12 214 SER A N 1
ATOM 1580 C CA . SER A 1 214 ? 2.267 -4.249 13.790 1.00 81.12 214 SER A CA 1
ATOM 1581 C C . SER A 1 214 ? 2.899 -4.135 12.411 1.00 81.12 214 SER A C 1
ATOM 1583 O O . SER A 1 214 ? 2.554 -3.235 11.646 1.00 81.12 214 SER A O 1
ATOM 1585 N N . ALA A 1 215 ? 3.744 -5.101 12.054 1.00 84.19 215 ALA A N 1
ATOM 1586 C CA . ALA A 1 215 ? 4.232 -5.278 10.686 1.00 84.19 215 ALA A CA 1
ATOM 1587 C C . ALA A 1 215 ? 3.111 -5.571 9.676 1.00 84.19 215 ALA A C 1
ATOM 1589 O O . ALA A 1 215 ? 3.267 -5.312 8.483 1.00 84.19 215 ALA A O 1
ATOM 1590 N N . PHE A 1 216 ? 1.966 -6.050 10.163 1.00 85.38 216 PHE A N 1
ATOM 1591 C CA . PHE A 1 216 ? 0.805 -6.480 9.380 1.00 85.38 216 PHE A CA 1
ATOM 1592 C C . PHE A 1 216 ? -0.394 -5.530 9.551 1.00 85.38 216 PHE A C 1
ATOM 1594 O O . PHE A 1 216 ? -1.546 -5.923 9.379 1.00 85.38 216 PHE A O 1
ATOM 1601 N N . SER A 1 217 ? -0.116 -4.280 9.934 1.00 86.62 217 SER A N 1
ATOM 1602 C CA . SER A 1 217 ? -1.125 -3.270 10.264 1.00 86.62 217 SER A CA 1
ATOM 1603 C C . SER A 1 217 ? -1.714 -2.540 9.062 1.00 86.62 217 SER A C 1
ATOM 1605 O O . SER A 1 217 ? -2.676 -1.806 9.249 1.00 86.62 217 SER A O 1
ATOM 1607 N N . LEU A 1 218 ? -1.165 -2.706 7.859 1.00 94.50 218 LEU A N 1
ATOM 1608 C CA . LEU A 1 218 ? -1.615 -2.014 6.654 1.00 94.50 218 LEU A CA 1
ATOM 1609 C C . LEU A 1 218 ? -2.067 -3.017 5.588 1.00 94.50 218 LEU A C 1
ATOM 1611 O O . LEU A 1 218 ? -1.357 -3.984 5.319 1.00 94.50 218 LEU A O 1
ATOM 1615 N N . LYS A 1 219 ? -3.231 -2.788 4.962 1.00 97.12 219 LYS A N 1
ATOM 1616 C CA . LYS A 1 219 ? -3.735 -3.598 3.836 1.00 97.12 219 LYS A CA 1
ATOM 1617 C C . LYS A 1 219 ? -4.582 -2.798 2.857 1.00 97.12 219 LYS A C 1
ATOM 1619 O O . LYS A 1 219 ? -5.303 -1.884 3.246 1.00 97.12 219 LYS A O 1
ATOM 1624 N N . TRP A 1 220 ? -4.567 -3.233 1.601 1.00 98.00 220 TRP A N 1
ATOM 1625 C CA . TRP A 1 220 ? -5.472 -2.755 0.560 1.00 98.00 220 TRP A CA 1
ATOM 1626 C C . TRP A 1 220 ? -6.702 -3.652 0.442 1.00 98.00 220 TRP A C 1
ATOM 1628 O O . TRP A 1 220 ? -6.590 -4.878 0.366 1.00 98.00 220 TRP A O 1
ATOM 1638 N N . SER A 1 221 ? -7.869 -3.029 0.342 1.00 98.12 221 SER A N 1
ATOM 1639 C CA . SER A 1 221 ? -9.072 -3.700 -0.154 1.00 98.12 221 SER A CA 1
ATOM 1640 C C . SER A 1 221 ? -8.984 -3.971 -1.668 1.00 98.12 221 SER A C 1
ATOM 1642 O O . SER A 1 221 ? -8.123 -3.420 -2.365 1.00 98.12 221 SER A O 1
ATOM 1644 N N . PRO A 1 222 ? -9.865 -4.830 -2.211 1.00 97.75 222 PRO A N 1
ATOM 1645 C CA . PRO A 1 222 ? -10.039 -4.970 -3.652 1.00 97.75 222 PRO A CA 1
ATOM 1646 C C . PRO A 1 222 ? -10.429 -3.657 -4.342 1.00 97.75 222 PRO A C 1
ATOM 1648 O O . PRO A 1 222 ? -11.083 -2.796 -3.756 1.00 97.75 222 PRO A O 1
ATOM 1651 N N . TRP A 1 223 ? -10.083 -3.544 -5.625 1.00 97.38 223 TRP A N 1
ATOM 1652 C CA . TRP A 1 223 ? -10.489 -2.415 -6.459 1.00 97.38 223 TRP A CA 1
ATOM 1653 C C . TRP A 1 223 ? -11.979 -2.482 -6.801 1.00 97.38 223 TRP A C 1
ATOM 1655 O O . TRP A 1 223 ? -12.441 -3.448 -7.412 1.00 97.38 223 TRP A O 1
ATOM 1665 N N . LEU A 1 224 ? -12.707 -1.409 -6.509 1.00 97.06 224 LEU A N 1
ATOM 1666 C CA . LEU A 1 224 ? -13.943 -1.078 -7.201 1.00 97.06 224 LEU A CA 1
ATOM 1667 C C . LEU A 1 224 ? -13.595 -0.391 -8.522 1.00 97.06 224 LEU A C 1
ATOM 1669 O O . LEU A 1 224 ? -12.890 0.617 -8.542 1.00 97.06 224 LEU A O 1
ATOM 1673 N N . LEU A 1 225 ? -14.099 -0.943 -9.622 1.00 95.88 225 LEU A N 1
ATOM 1674 C CA . LEU A 1 225 ? -13.981 -0.342 -10.945 1.00 95.88 225 LEU A CA 1
ATOM 1675 C C . LEU A 1 225 ? -15.245 0.463 -11.245 1.00 95.88 225 LEU A C 1
ATOM 1677 O O . LEU A 1 225 ? -16.339 -0.105 -11.290 1.00 95.88 225 LEU A O 1
ATOM 1681 N N . SER A 1 226 ? -15.064 1.757 -11.475 1.00 92.62 226 SER A N 1
ATOM 1682 C CA . SER A 1 226 ? -16.071 2.665 -12.025 1.00 92.62 226 SER A CA 1
ATOM 1683 C C . SER A 1 226 ? -15.754 2.946 -13.500 1.00 92.62 226 SER A C 1
ATOM 1685 O O . SER A 1 226 ? -14.808 2.380 -14.055 1.00 92.62 226 SER A O 1
ATOM 1687 N N . ASP A 1 227 ? -16.550 3.787 -14.163 1.00 89.88 227 ASP A N 1
ATOM 1688 C CA . ASP A 1 227 ? -16.356 4.072 -15.589 1.00 89.88 227 ASP A CA 1
ATOM 1689 C C . ASP A 1 227 ? -15.020 4.774 -15.876 1.00 89.88 227 ASP A C 1
ATOM 1691 O 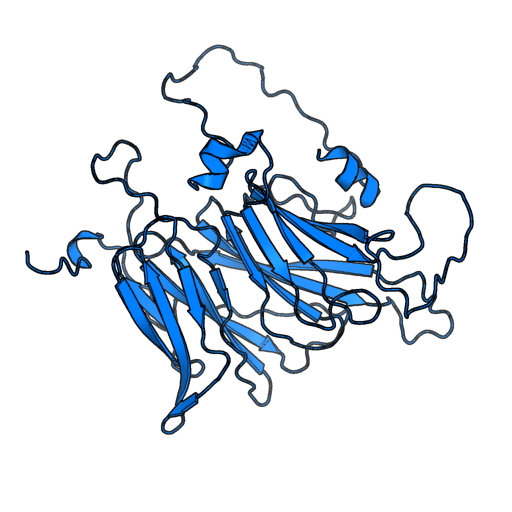O . ASP A 1 227 ? -14.351 4.421 -16.849 1.00 89.88 227 ASP A O 1
ATOM 1695 N N . ASP A 1 228 ? -14.608 5.691 -15.004 1.00 94.12 228 ASP A N 1
ATOM 1696 C CA . ASP A 1 228 ? -13.451 6.585 -15.143 1.00 94.12 228 ASP A CA 1
ATOM 1697 C C . ASP A 1 228 ? -12.372 6.392 -14.065 1.00 94.12 228 ASP A C 1
ATOM 1699 O O . ASP A 1 228 ? -11.235 6.834 -14.241 1.00 94.12 228 ASP A O 1
ATOM 1703 N N . ALA A 1 229 ? -12.689 5.682 -12.980 1.00 96.50 229 ALA A N 1
ATOM 1704 C CA . ALA A 1 229 ? -11.810 5.544 -11.826 1.00 96.50 229 ALA A CA 1
ATOM 1705 C C . ALA A 1 229 ? -11.688 4.108 -11.290 1.00 96.50 229 ALA A C 1
ATOM 1707 O O . ALA A 1 229 ? -12.535 3.237 -11.517 1.00 96.50 229 ALA A O 1
ATOM 1708 N N . ARG A 1 230 ? -10.618 3.879 -10.525 1.00 97.19 230 ARG A N 1
ATOM 1709 C CA . ARG A 1 230 ? -10.457 2.739 -9.617 1.00 97.19 230 ARG A CA 1
ATOM 1710 C C . ARG A 1 230 ? -10.422 3.271 -8.202 1.00 97.19 230 ARG A C 1
ATOM 1712 O O . ARG A 1 230 ? -9.597 4.126 -7.890 1.00 97.19 230 ARG A O 1
ATOM 1719 N N . THR A 1 231 ? -11.266 2.714 -7.353 1.00 97.75 231 THR A N 1
ATOM 1720 C CA . THR A 1 231 ? -11.353 3.100 -5.949 1.00 97.75 231 THR A CA 1
ATOM 1721 C C . THR A 1 231 ? -11.004 1.907 -5.080 1.00 97.75 231 THR A C 1
ATOM 1723 O O . THR A 1 231 ? -11.513 0.807 -5.286 1.00 97.75 231 THR A O 1
ATOM 1726 N N . ALA A 1 232 ? -10.138 2.119 -4.102 1.00 97.94 232 ALA A N 1
ATOM 1727 C CA . ALA A 1 232 ? -9.875 1.173 -3.032 1.00 97.94 232 ALA A CA 1
ATOM 1728 C C . ALA A 1 232 ? -9.836 1.918 -1.701 1.00 97.94 232 ALA A C 1
ATOM 1730 O O . ALA A 1 232 ? -9.802 3.140 -1.631 1.00 97.94 232 ALA A O 1
ATOM 1731 N N . VAL A 1 233 ? -9.845 1.152 -0.629 1.00 98.12 233 VAL A N 1
ATOM 1732 C CA . VAL A 1 233 ? -9.611 1.610 0.735 1.00 98.12 233 VAL A CA 1
ATOM 1733 C C . VAL A 1 233 ? -8.339 0.962 1.265 1.00 98.12 233 VAL A C 1
ATOM 1735 O O . VAL A 1 233 ? -8.176 -0.258 1.144 1.00 98.12 233 VAL A O 1
ATOM 1738 N N . ILE A 1 234 ? -7.471 1.771 1.868 1.00 98.06 234 ILE A N 1
ATOM 1739 C CA . ILE A 1 234 ? -6.358 1.326 2.702 1.00 98.06 234 ILE A CA 1
ATOM 1740 C C . ILE A 1 234 ? -6.865 1.239 4.139 1.00 98.06 234 ILE A C 1
ATOM 1742 O O . ILE A 1 234 ? -7.286 2.238 4.721 1.00 98.06 234 ILE A O 1
ATOM 1746 N N . SER A 1 235 ? -6.809 0.044 4.720 1.00 97.12 235 SER A N 1
ATOM 1747 C CA . SER A 1 235 ? -6.950 -0.126 6.164 1.00 97.12 235 SER A CA 1
ATOM 1748 C C . SER A 1 235 ? -5.594 0.027 6.837 1.00 97.12 235 SER A C 1
ATOM 1750 O O . SER A 1 235 ? -4.626 -0.587 6.377 1.00 97.12 235 SER A O 1
ATOM 1752 N N . TYR A 1 236 ? -5.535 0.767 7.940 1.00 94.88 236 TYR A N 1
ATOM 1753 C CA . TYR A 1 236 ? -4.327 0.919 8.746 1.00 94.88 236 TYR A CA 1
ATOM 1754 C C . TYR A 1 236 ? -4.638 0.807 10.243 1.00 94.88 236 TYR A C 1
ATOM 1756 O O . TYR A 1 236 ? -5.643 1.335 10.717 1.00 94.88 236 TYR A O 1
ATOM 1764 N N . CYS A 1 237 ? -3.764 0.146 11.005 1.00 92.12 237 CYS A N 1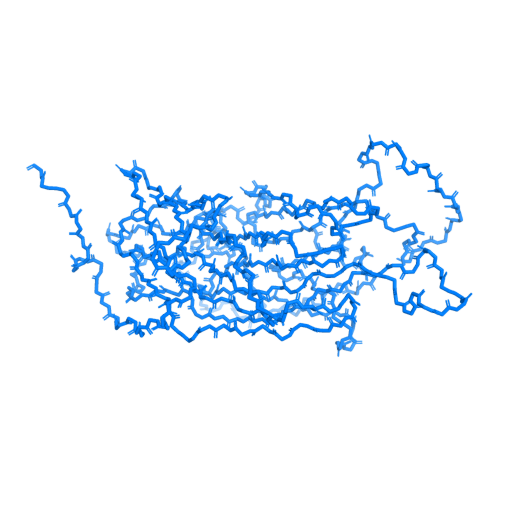
ATOM 1765 C CA . CYS A 1 237 ? -3.828 0.178 12.464 1.00 92.12 237 CYS A CA 1
ATOM 1766 C C . CYS A 1 237 ? -3.067 1.387 13.013 1.00 92.12 237 CYS A C 1
ATOM 1768 O O . CYS A 1 237 ? -1.872 1.592 12.748 1.00 92.12 237 CYS A O 1
ATOM 1770 N N . ALA A 1 238 ? -3.767 2.126 13.856 1.00 89.62 238 ALA A N 1
ATOM 1771 C CA . ALA A 1 238 ? -3.241 3.131 14.753 1.00 89.62 238 ALA A CA 1
ATOM 1772 C C . ALA A 1 238 ? -3.466 2.687 16.209 1.00 89.62 238 ALA A C 1
ATOM 1774 O O . ALA A 1 238 ? -3.787 1.530 16.488 1.00 89.62 238 ALA A O 1
ATOM 1775 N N . ARG A 1 239 ? -3.296 3.601 17.164 1.00 86.75 239 ARG A N 1
ATOM 1776 C CA . ARG A 1 239 ? -3.484 3.325 18.596 1.00 86.75 239 ARG A CA 1
ATOM 1777 C C . ARG A 1 239 ? -4.903 2.852 18.869 1.00 86.75 239 ARG A C 1
ATOM 1779 O O . ARG A 1 239 ? -5.798 3.679 18.891 1.00 86.75 239 ARG A O 1
ATOM 1786 N N . ASN A 1 240 ? -5.126 1.556 19.096 1.00 87.88 240 ASN A N 1
ATOM 1787 C CA . ASN A 1 240 ? -6.458 0.987 19.362 1.00 87.88 240 ASN A CA 1
ATOM 1788 C C . ASN A 1 240 ? -7.553 1.460 18.382 1.00 87.88 240 ASN A C 1
ATOM 1790 O O . ASN A 1 240 ? -8.709 1.650 18.761 1.00 87.88 240 ASN A O 1
ATOM 1794 N N . TYR A 1 241 ? -7.168 1.699 17.132 1.00 91.25 241 TYR A N 1
ATOM 1795 C CA . TYR A 1 241 ? -8.017 2.260 16.093 1.00 91.25 241 TYR A CA 1
ATOM 1796 C C . TYR A 1 241 ? -7.626 1.646 14.757 1.00 91.25 241 TYR A C 1
ATOM 1798 O O . TYR A 1 241 ? -6.440 1.571 14.435 1.00 91.25 241 TYR A O 1
ATOM 1806 N N . VAL A 1 242 ? -8.612 1.209 13.984 1.00 94.19 242 VAL A N 1
ATOM 1807 C CA . VAL A 1 242 ? -8.426 0.826 12.586 1.00 94.19 242 VAL A CA 1
ATOM 1808 C C . VAL A 1 242 ? -9.110 1.869 11.720 1.00 94.19 242 VAL A C 1
ATOM 1810 O O . VAL A 1 242 ? -10.335 1.997 11.769 1.00 94.19 242 VAL A O 1
ATOM 1813 N N . GLY A 1 243 ? -8.308 2.605 10.956 1.00 95.25 243 GLY A N 1
ATOM 1814 C CA . GLY A 1 243 ? -8.780 3.589 9.990 1.00 95.25 243 GLY A CA 1
ATOM 1815 C C . GLY A 1 243 ? -8.949 2.975 8.612 1.00 95.25 243 GLY A C 1
ATOM 1816 O O . GLY A 1 243 ? -8.223 2.047 8.243 1.00 95.25 243 GLY A O 1
ATOM 1817 N N . PHE A 1 244 ? -9.915 3.488 7.857 1.00 96.94 244 PHE A N 1
ATOM 1818 C CA . PHE A 1 244 ? -10.251 3.030 6.513 1.00 96.94 244 PHE A CA 1
ATOM 1819 C C . PHE A 1 244 ? -10.250 4.215 5.546 1.00 96.94 244 PHE A C 1
ATOM 1821 O O . PHE A 1 244 ? -11.278 4.856 5.327 1.00 96.94 244 PHE A O 1
ATOM 1828 N N . ARG A 1 245 ? -9.090 4.494 4.947 1.00 97.25 245 ARG A N 1
ATOM 1829 C CA . ARG A 1 245 ? -8.885 5.645 4.065 1.00 97.25 245 ARG A CA 1
ATOM 1830 C C . ARG A 1 245 ? -9.149 5.305 2.607 1.00 97.25 245 ARG A C 1
ATOM 1832 O O . ARG A 1 245 ? -8.564 4.353 2.091 1.00 97.25 245 ARG A O 1
ATOM 1839 N N . ARG A 1 246 ? -9.984 6.084 1.918 1.00 97.56 246 ARG A N 1
ATOM 1840 C CA . ARG A 1 246 ? -10.256 5.878 0.490 1.00 97.56 246 ARG A CA 1
ATOM 1841 C C . ARG A 1 246 ? -9.158 6.474 -0.384 1.00 97.56 246 ARG A C 1
ATOM 1843 O O . ARG A 1 246 ? -8.691 7.584 -0.145 1.00 97.56 246 ARG A O 1
ATOM 1850 N N . ILE A 1 247 ? -8.801 5.718 -1.415 1.00 97.94 247 ILE A N 1
ATOM 1851 C CA . ILE A 1 247 ? -7.838 6.057 -2.455 1.00 97.94 247 ILE A CA 1
ATOM 1852 C C . ILE A 1 247 ? -8.513 5.875 -3.810 1.00 97.94 247 ILE A C 1
ATOM 1854 O O . ILE A 1 247 ? -9.093 4.819 -4.083 1.00 97.94 247 ILE A O 1
ATOM 1858 N N . THR A 1 248 ? -8.392 6.876 -4.673 1.00 97.81 248 THR A N 1
ATOM 1859 C CA . THR A 1 248 ? -8.923 6.839 -6.036 1.00 97.81 248 THR A CA 1
ATOM 1860 C C . THR A 1 248 ? -7.834 7.185 -7.041 1.00 97.81 248 THR A C 1
ATOM 1862 O O . THR A 1 248 ? -7.089 8.143 -6.853 1.00 97.81 248 THR A O 1
ATOM 1865 N N . ILE A 1 249 ? -7.755 6.402 -8.117 1.00 97.75 249 ILE A N 1
ATOM 1866 C CA . ILE A 1 249 ? -6.864 6.642 -9.259 1.00 97.75 249 ILE A CA 1
ATOM 1867 C C . ILE A 1 249 ? -7.648 6.594 -10.577 1.00 97.75 249 ILE A C 1
ATOM 1869 O O . ILE A 1 249 ? -8.696 5.939 -10.631 1.00 97.75 249 ILE A O 1
ATOM 1873 N N . PRO A 1 250 ? -7.141 7.199 -11.665 1.00 97.06 250 PRO A N 1
ATOM 1874 C CA . PRO A 1 250 ? -7.719 7.040 -12.994 1.00 97.06 250 PRO A CA 1
ATOM 1875 C C . PRO A 1 250 ? -7.815 5.568 -13.411 1.00 97.06 250 PRO A C 1
ATOM 1877 O O . PRO A 1 250 ? -6.898 4.771 -13.186 1.00 97.06 250 PRO A O 1
ATOM 1880 N N . ARG A 1 251 ? -8.917 5.194 -14.069 1.00 94.44 251 ARG A N 1
ATOM 1881 C CA . ARG A 1 251 ? -9.145 3.814 -14.526 1.00 94.44 251 ARG A CA 1
ATOM 1882 C C . ARG A 1 251 ? -8.069 3.315 -15.475 1.00 94.44 251 ARG A C 1
ATOM 1884 O O . ARG A 1 251 ? -7.605 2.175 -15.330 1.00 94.44 251 ARG A O 1
ATOM 1891 N N . ASP A 1 252 ? -7.682 4.192 -16.390 1.00 91.44 252 ASP A N 1
ATOM 1892 C CA . ASP A 1 252 ? -6.795 3.915 -17.511 1.00 91.44 252 ASP A CA 1
ATOM 1893 C C . ASP A 1 252 ? -5.433 4.600 -17.336 1.00 91.44 252 ASP A C 1
ATOM 1895 O O . ASP A 1 252 ? -4.893 5.155 -18.286 1.00 91.44 252 ASP A O 1
ATOM 1899 N N . TRP A 1 253 ? -4.866 4.572 -16.121 1.00 93.81 253 TRP A N 1
ATOM 1900 C CA . TRP A 1 253 ? -3.514 5.081 -15.837 1.00 93.81 253 TRP A CA 1
ATOM 1901 C C . TRP A 1 253 ? -2.478 4.460 -16.794 1.00 93.81 253 TRP A C 1
ATOM 1903 O O . TRP A 1 253 ? -2.197 3.268 -16.653 1.00 93.81 253 TRP A O 1
ATOM 1913 N N . PRO A 1 254 ? -1.899 5.199 -17.761 1.00 91.81 254 PRO A N 1
ATOM 1914 C CA . PRO A 1 254 ? -0.998 4.618 -18.749 1.00 91.81 254 PRO A CA 1
ATOM 1915 C C . PRO A 1 254 ? 0.387 4.337 -18.160 1.00 91.81 254 PRO A C 1
ATOM 1917 O O . PRO A 1 254 ? 0.895 5.078 -17.326 1.00 91.81 254 PRO A O 1
ATOM 1920 N N . ARG A 1 255 ? 1.012 3.245 -18.613 1.00 90.31 255 ARG A N 1
ATOM 1921 C CA . ARG A 1 255 ? 2.357 2.846 -18.175 1.00 90.31 255 ARG A CA 1
ATOM 1922 C C . ARG A 1 255 ? 3.398 3.873 -18.636 1.00 90.31 255 ARG A C 1
ATOM 1924 O O . ARG A 1 255 ? 3.417 4.211 -19.816 1.00 90.31 255 ARG A O 1
ATOM 1931 N N . GLY A 1 256 ? 4.269 4.301 -17.724 1.00 88.00 256 GLY A N 1
ATOM 1932 C CA . GLY A 1 256 ? 5.297 5.321 -17.963 1.00 88.00 256 GLY A CA 1
ATOM 1933 C C . GLY A 1 256 ? 4.792 6.761 -17.855 1.00 88.00 256 GLY A C 1
ATOM 1934 O O . GLY A 1 256 ? 5.525 7.689 -18.175 1.00 88.00 256 GLY A O 1
ATOM 1935 N N . ALA A 1 257 ? 3.541 6.960 -17.433 1.00 91.06 257 ALA A N 1
ATOM 1936 C CA . ALA A 1 257 ? 3.031 8.266 -17.039 1.00 91.06 257 ALA A CA 1
ATOM 1937 C C . ALA A 1 257 ? 2.877 8.325 -15.517 1.00 91.06 257 ALA A C 1
ATOM 1939 O O . ALA A 1 257 ? 2.584 7.303 -14.889 1.00 91.06 257 ALA A O 1
ATOM 1940 N N . GLY A 1 258 ? 3.004 9.519 -14.940 1.00 91.06 258 GLY A N 1
ATOM 1941 C CA . GLY A 1 258 ? 2.644 9.755 -13.543 1.00 91.06 258 GLY A CA 1
ATOM 1942 C C . GLY A 1 258 ? 1.168 9.437 -13.277 1.00 91.06 258 GLY A C 1
ATOM 1943 O O . GLY A 1 258 ? 0.330 9.476 -14.185 1.00 91.06 258 GLY A O 1
ATOM 1944 N N . VAL A 1 259 ? 0.847 9.107 -12.026 1.00 94.62 259 VAL A N 1
ATOM 1945 C CA . VAL A 1 259 ? -0.525 8.841 -11.580 1.00 94.62 259 VAL A CA 1
ATOM 1946 C C . VAL A 1 259 ? -0.954 9.884 -10.565 1.00 94.62 259 VAL A C 1
ATOM 1948 O O . VAL A 1 259 ? -0.309 10.068 -9.539 1.00 94.62 259 VAL A O 1
ATOM 1951 N N . GLU A 1 260 ? -2.074 10.542 -10.839 1.00 93.94 260 GLU A N 1
ATOM 1952 C CA . GLU A 1 260 ? -2.736 11.375 -9.845 1.00 93.94 260 GLU A CA 1
ATOM 1953 C C . GLU A 1 260 ? -3.510 10.470 -8.883 1.00 93.94 260 GLU A C 1
ATOM 1955 O O . GLU A 1 260 ? -4.398 9.716 -9.295 1.00 93.94 260 GLU A O 1
ATOM 1960 N N . VAL A 1 261 ? -3.143 10.515 -7.604 1.00 96.06 261 VAL A N 1
ATOM 1961 C CA . VAL A 1 261 ? -3.799 9.750 -6.546 1.00 96.06 261 VAL A CA 1
ATOM 1962 C C . VAL A 1 261 ? -4.602 10.704 -5.678 1.00 96.06 261 VAL A C 1
ATOM 1964 O O . VAL A 1 261 ? -4.048 11.566 -5.004 1.00 96.06 261 VAL A O 1
ATOM 1967 N N . SER A 1 262 ? -5.921 10.527 -5.668 1.00 96.75 262 SER A N 1
ATOM 1968 C CA . SER A 1 262 ? -6.800 11.224 -4.736 1.00 96.75 262 SER A CA 1
ATOM 1969 C C . SER A 1 262 ? -6.928 10.406 -3.456 1.00 96.75 262 SER A C 1
ATOM 1971 O O . SER A 1 262 ? -7.261 9.218 -3.497 1.00 96.75 262 SER A O 1
ATOM 1973 N N . VAL A 1 263 ? -6.655 11.047 -2.324 1.00 96.81 263 VAL A N 1
ATOM 1974 C CA . VAL A 1 263 ? -6.812 10.488 -0.980 1.00 96.81 263 VAL A CA 1
ATOM 1975 C C . VAL A 1 263 ? -7.856 11.320 -0.256 1.00 96.81 263 VAL A C 1
ATOM 1977 O O . VAL A 1 263 ? -7.766 12.545 -0.269 1.00 96.81 263 VAL A O 1
ATOM 1980 N N . GLU A 1 264 ? -8.843 10.667 0.355 1.00 94.69 264 GLU A N 1
ATOM 1981 C CA . GLU A 1 264 ? -9.831 11.379 1.175 1.00 94.69 264 GLU A CA 1
ATOM 1982 C C . GLU A 1 264 ? -9.169 12.050 2.389 1.00 94.69 264 GLU A C 1
ATOM 1984 O O . GLU A 1 264 ? -8.161 11.576 2.921 1.00 94.69 264 GLU A O 1
ATOM 1989 N N . GLU A 1 265 ? -9.699 13.182 2.837 1.00 92.06 265 GLU A N 1
ATOM 1990 C CA . GLU A 1 265 ? -9.153 13.890 3.997 1.00 92.06 265 GLU A CA 1
ATOM 1991 C C . GLU A 1 265 ? -9.452 13.121 5.289 1.00 92.06 265 GLU A C 1
ATOM 1993 O O . GLU A 1 265 ? -8.609 13.066 6.193 1.00 92.06 265 GLU A O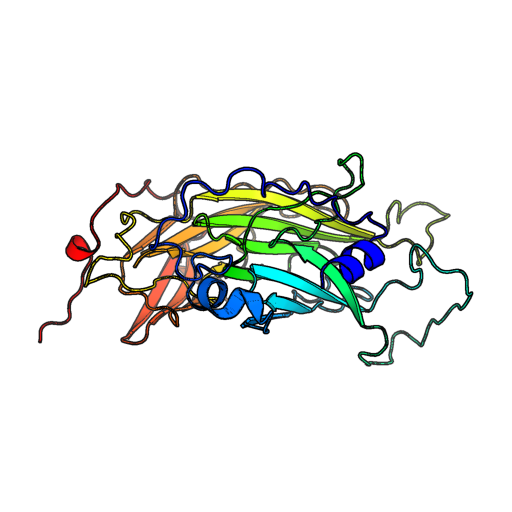 1
ATOM 1998 N N . ALA A 1 266 ? -10.613 12.464 5.346 1.00 92.69 266 ALA A N 1
ATOM 1999 C CA . ALA A 1 266 ? -11.052 11.638 6.461 1.00 92.69 266 ALA A CA 1
ATOM 2000 C C . ALA A 1 266 ? -11.109 10.145 6.110 1.00 92.69 266 ALA A C 1
ATOM 2002 O O . ALA A 1 266 ? -11.155 9.731 4.950 1.00 92.69 266 ALA A O 1
ATOM 2003 N N . ASP A 1 267 ? -11.128 9.307 7.145 1.00 93.94 267 ASP A N 1
ATOM 2004 C CA . ASP A 1 267 ? -11.461 7.900 6.963 1.00 93.94 267 ASP A CA 1
ATOM 2005 C C . ASP A 1 267 ? -12.944 7.758 6.616 1.00 93.94 267 ASP A C 1
ATOM 2007 O O . ASP A 1 267 ? -13.797 8.409 7.213 1.00 93.94 267 ASP A O 1
ATOM 2011 N N . VAL A 1 268 ? -13.269 6.838 5.708 1.00 92.50 268 VAL A N 1
ATOM 2012 C CA . VAL A 1 268 ? -14.661 6.482 5.379 1.00 92.50 268 VAL A CA 1
ATOM 2013 C C . VAL A 1 268 ? -15.390 5.972 6.623 1.00 92.50 268 VAL A C 1
ATOM 2015 O O . VAL A 1 268 ? -16.586 6.186 6.805 1.00 92.50 268 VAL A O 1
ATOM 2018 N N . THR A 1 269 ? -14.659 5.251 7.470 1.00 92.12 269 THR A N 1
ATOM 2019 C CA . THR A 1 269 ? -15.099 4.803 8.786 1.00 92.12 269 THR A CA 1
ATOM 2020 C C . THR A 1 269 ? -13.876 4.530 9.654 1.00 92.12 269 THR A C 1
ATOM 2022 O O . THR A 1 269 ? -12.807 4.200 9.141 1.00 92.12 269 THR A O 1
ATOM 2025 N N . GLY A 1 270 ? -14.056 4.609 10.967 1.00 92.25 270 GLY A N 1
ATOM 2026 C CA . GLY A 1 270 ? -13.086 4.185 11.967 1.00 92.25 270 GLY A CA 1
ATOM 2027 C C . GLY A 1 270 ? -13.643 3.069 12.843 1.00 92.25 270 GLY A C 1
ATOM 2028 O O . GLY A 1 270 ? -14.856 2.966 13.036 1.00 92.25 270 GLY A O 1
ATOM 2029 N N . ILE A 1 271 ? -12.777 2.196 13.358 1.00 91.75 271 ILE A N 1
ATOM 2030 C CA . ILE A 1 271 ? -13.156 1.202 14.371 1.00 91.75 271 ILE A CA 1
ATOM 2031 C C . ILE A 1 271 ? -12.178 1.281 15.536 1.00 91.75 271 ILE A C 1
ATOM 2033 O O . ILE A 1 271 ? -11.050 0.792 15.449 1.00 91.75 271 ILE A O 1
ATOM 2037 N N . CYS A 1 272 ? -12.639 1.826 16.661 1.00 90.94 272 CYS A N 1
ATOM 2038 C CA . CYS A 1 272 ? -11.900 1.763 17.913 1.00 90.94 272 CYS A CA 1
ATOM 2039 C C . CYS A 1 272 ? -12.023 0.363 18.528 1.00 90.94 272 CYS A C 1
ATOM 2041 O O . CYS A 1 272 ? -13.115 -0.130 18.815 1.00 90.94 272 CYS A O 1
ATOM 2043 N N . THR A 1 273 ? -10.893 -0.305 18.721 1.00 87.50 273 THR A N 1
ATOM 2044 C CA . THR A 1 273 ? -10.820 -1.634 19.330 1.00 87.50 273 THR A CA 1
ATOM 2045 C C . THR A 1 273 ? -9.433 -1.849 19.912 1.00 87.50 273 THR A C 1
ATOM 2047 O O . THR A 1 273 ? -8.469 -1.267 19.435 1.00 87.50 273 THR A O 1
ATOM 2050 N N . HIS A 1 274 ? -9.304 -2.712 20.917 1.00 84.62 274 HIS A N 1
ATOM 2051 C CA . HIS A 1 274 ? -7.988 -3.063 21.435 1.00 84.62 274 HIS A CA 1
ATOM 2052 C C . HIS A 1 274 ? -7.130 -3.746 20.354 1.00 84.62 274 HIS A C 1
ATOM 2054 O O . HIS A 1 274 ? -7.543 -4.773 19.799 1.00 84.62 274 HIS A O 1
ATOM 2060 N N . LEU A 1 275 ? -5.952 -3.181 20.083 1.00 83.75 275 LEU A N 1
ATOM 2061 C CA . LEU A 1 275 ? -4.959 -3.674 19.130 1.00 83.75 275 LEU A CA 1
ATOM 2062 C C . LEU A 1 275 ? -3.629 -3.875 19.861 1.00 83.75 275 LEU A C 1
ATOM 2064 O O . LEU A 1 275 ? -3.120 -2.958 20.499 1.00 83.75 275 LEU A O 1
ATOM 2068 N N . ALA A 1 276 ? -3.075 -5.075 19.743 1.00 78.50 276 ALA A N 1
ATOM 2069 C CA . ALA A 1 276 ? -1.751 -5.430 20.246 1.00 78.50 276 ALA A CA 1
ATOM 2070 C C . ALA A 1 276 ? -0.751 -5.523 19.069 1.00 78.50 276 ALA A C 1
ATOM 2072 O O . ALA A 1 276 ? -1.169 -5.414 17.913 1.00 78.50 276 ALA A O 1
ATOM 2073 N N . PRO A 1 277 ? 0.558 -5.738 19.300 1.00 77.88 277 PRO A N 1
ATOM 2074 C CA . PRO A 1 277 ? 1.566 -5.729 18.228 1.00 77.88 277 PRO A CA 1
ATOM 2075 C C . PRO A 1 277 ? 1.396 -6.805 17.147 1.00 77.88 277 PRO A C 1
ATOM 2077 O O . PRO A 1 277 ? 1.933 -6.693 16.046 1.00 77.88 277 PRO A O 1
ATOM 2080 N N . ASP A 1 278 ? 0.671 -7.872 17.451 1.00 80.88 278 ASP A N 1
ATOM 2081 C CA . ASP A 1 278 ? 0.317 -8.959 16.540 1.00 80.88 278 ASP A CA 1
ATOM 2082 C C . ASP A 1 278 ? -1.062 -8.769 15.892 1.00 80.88 278 ASP A C 1
ATOM 2084 O O . ASP A 1 278 ? -1.488 -9.617 15.110 1.00 80.88 278 ASP A O 1
ATOM 2088 N N . ALA A 1 279 ? -1.754 -7.661 16.181 1.00 86.31 279 ALA A N 1
ATOM 2089 C CA . ALA A 1 279 ? -3.022 -7.359 15.546 1.00 86.31 279 ALA A CA 1
ATOM 2090 C C . ALA A 1 279 ? -2.831 -7.050 14.058 1.00 86.31 279 ALA A C 1
ATOM 2092 O O . ALA A 1 279 ? -1.920 -6.320 13.658 1.00 86.31 279 ALA A O 1
ATOM 2093 N N . PHE A 1 280 ? -3.731 -7.584 13.243 1.00 90.62 280 PHE A N 1
ATOM 2094 C CA . PHE A 1 280 ? -3.699 -7.426 11.799 1.00 90.62 280 PHE A CA 1
ATOM 2095 C C . PHE A 1 280 ? -5.105 -7.232 11.244 1.00 90.62 280 PHE A C 1
ATOM 2097 O O . PHE A 1 280 ? -6.111 -7.601 11.857 1.00 90.62 280 PHE A O 1
ATOM 2104 N N . VAL A 1 281 ? -5.160 -6.651 10.054 1.00 93.94 281 VAL A N 1
ATOM 2105 C CA . VAL A 1 281 ? -6.389 -6.496 9.280 1.00 93.94 281 VAL A CA 1
ATOM 2106 C C . VAL A 1 281 ? -6.255 -7.364 8.042 1.00 93.94 281 VAL A C 1
ATOM 2108 O O . VAL A 1 281 ? -5.179 -7.430 7.460 1.00 93.94 281 VAL A O 1
ATOM 2111 N N . GLU A 1 282 ? -7.326 -8.033 7.638 1.00 95.25 282 GLU A N 1
ATOM 2112 C CA . GLU A 1 282 ? -7.398 -8.730 6.354 1.00 95.25 282 GLU A CA 1
ATOM 2113 C C . GLU A 1 282 ? -8.725 -8.431 5.664 1.00 95.25 282 GLU A C 1
ATOM 2115 O O . GLU A 1 282 ? -9.766 -8.305 6.314 1.00 95.25 282 GLU A O 1
ATOM 2120 N N . TRP A 1 283 ? -8.681 -8.345 4.337 1.00 97.12 283 TRP A N 1
ATOM 2121 C CA . TRP A 1 283 ? -9.847 -8.131 3.484 1.00 97.12 283 TRP A CA 1
ATOM 2122 C C . TRP A 1 283 ? -10.253 -9.429 2.790 1.00 97.12 283 TRP A C 1
ATOM 2124 O O . TRP A 1 283 ? -9.408 -10.224 2.377 1.00 97.12 283 TRP A O 1
ATOM 2134 N N . GLU A 1 284 ? -11.552 -9.615 2.586 1.00 96.75 284 GLU A N 1
ATOM 2135 C CA . GLU A 1 284 ? -12.043 -10.560 1.589 1.00 96.75 284 GLU A CA 1
ATOM 2136 C C . GLU A 1 284 ? -11.609 -10.106 0.188 1.00 96.75 284 GLU A C 1
ATOM 2138 O O . GLU A 1 284 ? -11.589 -8.914 -0.122 1.00 96.75 284 GLU A O 1
ATOM 2143 N N . ASP A 1 285 ? -11.298 -11.059 -0.692 1.00 94.25 285 ASP A N 1
ATOM 2144 C CA . ASP A 1 285 ? -10.911 -10.776 -2.081 1.00 94.25 285 ASP A CA 1
ATOM 2145 C C . ASP A 1 285 ? -12.139 -10.601 -2.992 1.00 94.25 285 ASP A C 1
ATOM 2147 O O . ASP A 1 285 ? -12.286 -11.273 -4.014 1.00 94.25 285 ASP A O 1
ATOM 2151 N N . ALA A 1 286 ? -13.084 -9.758 -2.567 1.00 95.06 286 ALA A N 1
ATOM 2152 C CA . ALA A 1 286 ? -14.322 -9.492 -3.288 1.00 95.06 286 ALA A CA 1
ATOM 2153 C C . ALA A 1 286 ? -14.911 -8.114 -2.955 1.00 95.06 286 ALA A C 1
ATOM 2155 O O . ALA A 1 286 ? -14.869 -7.660 -1.811 1.00 95.06 286 ALA A O 1
ATOM 2156 N N . VAL A 1 287 ? -15.535 -7.497 -3.963 1.00 96.50 287 VAL A N 1
ATOM 2157 C CA . VAL A 1 287 ? -16.443 -6.356 -3.792 1.00 96.50 287 VAL A CA 1
ATOM 2158 C C . VAL A 1 287 ? -17.872 -6.874 -3.912 1.00 96.50 287 VAL A C 1
ATOM 2160 O O . VAL A 1 287 ? -18.259 -7.419 -4.947 1.00 96.50 287 VAL A O 1
ATOM 2163 N N . TRP A 1 288 ? -18.659 -6.705 -2.857 1.00 95.69 288 TRP A N 1
ATOM 2164 C CA . TRP A 1 288 ? -20.054 -7.126 -2.790 1.00 95.69 288 TRP A CA 1
ATOM 2165 C C . TRP A 1 288 ? -20.985 -5.991 -3.208 1.00 95.69 288 TRP A C 1
ATOM 2167 O O . TRP A 1 288 ? -20.714 -4.827 -2.930 1.00 95.69 288 TRP A O 1
ATOM 2177 N N . ASP A 1 289 ? -22.102 -6.327 -3.845 1.00 94.50 289 ASP A N 1
ATOM 2178 C CA . ASP A 1 289 ? -23.190 -5.381 -4.099 1.00 94.50 289 ASP A CA 1
ATOM 2179 C C . ASP A 1 289 ? -24.317 -5.626 -3.093 1.00 94.50 289 ASP A C 1
ATOM 2181 O O . ASP A 1 289 ? -24.813 -6.750 -2.974 1.00 94.50 289 ASP A O 1
ATOM 2185 N N . HIS A 1 290 ? -24.689 -4.588 -2.351 1.00 90.06 290 HIS A N 1
ATOM 2186 C CA . HIS A 1 290 ? -25.822 -4.597 -1.441 1.00 90.06 290 HIS A CA 1
ATOM 2187 C C . HIS A 1 290 ? -26.710 -3.388 -1.728 1.00 90.06 290 HIS A C 1
ATOM 2189 O O . HIS A 1 290 ? -26.421 -2.280 -1.282 1.00 90.06 290 HIS A O 1
ATOM 2195 N N . ASP A 1 291 ? -27.765 -3.602 -2.515 1.00 88.88 291 ASP A N 1
ATOM 2196 C CA . ASP A 1 291 ? -28.740 -2.575 -2.896 1.00 88.88 291 ASP A CA 1
ATOM 2197 C C . ASP A 1 291 ? -28.093 -1.297 -3.476 1.00 88.88 291 ASP A C 1
ATOM 2199 O O . ASP A 1 291 ? -28.514 -0.176 -3.193 1.00 88.88 291 ASP A O 1
ATOM 2203 N N . GLY A 1 292 ? -27.044 -1.460 -4.296 1.00 88.25 292 GLY A N 1
ATOM 2204 C CA . GLY A 1 292 ? -26.302 -0.361 -4.923 1.00 88.25 292 GLY A CA 1
ATOM 2205 C C . GLY A 1 292 ? -25.087 0.125 -4.125 1.00 88.25 292 GLY A C 1
ATOM 2206 O O . GLY A 1 292 ? -24.236 0.830 -4.679 1.00 88.25 292 GLY A O 1
ATOM 2207 N N . ALA A 1 293 ? -24.938 -0.284 -2.863 1.00 92.12 293 ALA A N 1
ATOM 2208 C CA . ALA A 1 293 ? -23.710 -0.079 -2.104 1.00 92.12 293 ALA A CA 1
ATOM 2209 C C . ALA A 1 293 ? -22.656 -1.122 -2.507 1.00 92.12 293 ALA A C 1
ATOM 2211 O O . ALA A 1 293 ? -22.904 -2.328 -2.477 1.00 92.12 293 ALA A O 1
ATOM 2212 N N . LYS A 1 294 ? -21.459 -0.657 -2.865 1.00 96.12 294 LYS A N 1
ATOM 2213 C CA . LYS A 1 294 ? -20.304 -1.495 -3.198 1.00 96.12 294 LYS A CA 1
ATOM 2214 C C . LYS A 1 294 ? -19.468 -1.684 -1.944 1.00 96.12 294 LYS A C 1
ATOM 2216 O O . LYS A 1 294 ? -18.783 -0.762 -1.513 1.00 96.12 294 LYS A O 1
ATOM 2221 N N . VAL A 1 295 ? -19.561 -2.854 -1.329 1.00 95.81 295 VAL A N 1
ATOM 2222 C CA . VAL A 1 295 ? -19.046 -3.117 0.016 1.00 95.81 295 VAL A CA 1
ATOM 2223 C C . VAL A 1 295 ? -17.883 -4.097 -0.032 1.00 95.81 295 VAL A C 1
ATOM 2225 O O . VAL A 1 295 ? -18.000 -5.183 -0.595 1.00 95.81 295 VAL A O 1
ATOM 2228 N N . CYS A 1 296 ? -16.789 -3.750 0.633 1.00 96.81 296 CYS A N 1
ATOM 2229 C CA . CYS A 1 296 ? -15.719 -4.682 0.967 1.00 96.81 296 CYS A CA 1
ATOM 2230 C C . CYS A 1 296 ? -15.853 -5.120 2.424 1.00 96.81 296 CYS A C 1
ATOM 2232 O O . CYS A 1 296 ? -16.276 -4.349 3.287 1.00 96.81 296 CYS A O 1
ATOM 2234 N N . ARG A 1 297 ? -15.503 -6.373 2.695 1.00 96.69 297 ARG A N 1
ATOM 2235 C CA . ARG A 1 297 ? -15.581 -6.981 4.026 1.00 96.69 297 ARG A CA 1
ATOM 2236 C C . ARG A 1 297 ? -14.213 -7.468 4.451 1.00 96.69 297 ARG A C 1
ATOM 2238 O O . ARG A 1 297 ? -13.344 -7.693 3.611 1.00 96.69 297 ARG A O 1
ATOM 2245 N N . GLY A 1 298 ? -14.042 -7.659 5.746 1.00 96.75 298 GLY A N 1
ATOM 2246 C CA . GLY A 1 298 ? -12.803 -8.182 6.282 1.00 96.75 298 GLY A CA 1
ATOM 2247 C C . GLY A 1 298 ? -12.902 -8.518 7.756 1.00 96.75 298 GLY A C 1
ATOM 2248 O O . GLY A 1 298 ? -13.982 -8.504 8.353 1.00 96.75 298 GLY A O 1
ATOM 2249 N N . VAL A 1 299 ? -11.748 -8.824 8.337 1.00 96.19 299 VAL A N 1
ATOM 2250 C CA . VAL A 1 299 ? -11.593 -9.139 9.754 1.00 96.19 299 VAL A CA 1
ATOM 2251 C C . VAL A 1 299 ? -10.449 -8.318 10.335 1.00 96.19 299 VAL A C 1
ATOM 2253 O O . VAL A 1 299 ? -9.357 -8.273 9.773 1.00 96.19 299 VAL A O 1
ATOM 2256 N N . ILE A 1 300 ? -10.706 -7.690 11.479 1.00 94.06 300 ILE A N 1
ATOM 2257 C CA . ILE A 1 300 ? -9.679 -7.177 12.384 1.00 94.06 300 ILE A CA 1
ATOM 2258 C C . ILE A 1 300 ? -9.411 -8.286 13.395 1.00 94.06 300 ILE A C 1
ATOM 2260 O O . ILE A 1 300 ? -10.298 -8.649 14.171 1.00 94.06 300 ILE A O 1
ATOM 2264 N N . ALA A 1 301 ? -8.210 -8.844 13.379 1.00 91.44 301 ALA A N 1
ATOM 2265 C CA . ALA A 1 301 ? -7.788 -9.845 14.342 1.00 91.44 301 ALA A CA 1
ATOM 2266 C C . ALA A 1 301 ? -6.885 -9.194 15.390 1.00 91.44 301 ALA A C 1
ATOM 2268 O O . ALA A 1 301 ? -5.897 -8.549 15.053 1.00 91.44 301 ALA A O 1
ATOM 2269 N N . SER A 1 302 ? -7.222 -9.380 16.661 1.00 85.81 302 SER A N 1
ATOM 2270 C CA . SER A 1 302 ? -6.365 -9.081 17.808 1.00 85.81 302 SER A CA 1
ATOM 2271 C C . SER A 1 302 ? -6.165 -10.355 18.642 1.00 85.81 302 SER A C 1
ATOM 2273 O O . SER A 1 302 ? -6.907 -11.323 18.440 1.00 85.81 302 SER A O 1
ATOM 2275 N N . PRO A 1 303 ? -5.234 -10.379 19.616 1.00 78.00 303 PRO A N 1
ATOM 2276 C CA . PRO A 1 303 ? -5.042 -11.535 20.500 1.00 78.00 303 PRO A CA 1
ATOM 2277 C C . PRO A 1 303 ? -6.314 -12.045 21.174 1.00 78.00 303 PRO A C 1
ATOM 2279 O O . PRO A 1 303 ? -6.411 -13.217 21.529 1.00 78.00 303 PRO A O 1
ATOM 2282 N N . PHE A 1 304 ? -7.281 -11.152 21.391 1.00 80.94 304 PHE A N 1
ATOM 2283 C CA . PHE A 1 304 ? -8.475 -11.434 22.179 1.00 80.94 304 PHE A CA 1
ATOM 2284 C C . PHE A 1 304 ? -9.700 -11.749 21.324 1.00 80.94 304 PHE A C 1
ATOM 2286 O O . PHE A 1 304 ? -10.573 -12.493 21.770 1.00 80.94 304 PHE A O 1
ATOM 2293 N N . LYS A 1 305 ? -9.808 -11.165 20.123 1.00 86.94 305 LYS A N 1
ATOM 2294 C CA . LYS A 1 305 ? -10.986 -11.330 19.265 1.00 86.94 305 LYS A CA 1
ATOM 2295 C C . LYS A 1 305 ? -10.668 -11.158 17.783 1.00 86.94 305 LYS A C 1
ATOM 2297 O O . LYS A 1 305 ? -9.858 -10.324 17.394 1.00 86.94 305 LYS A O 1
ATOM 2302 N N . ALA A 1 306 ? -11.408 -11.893 16.960 1.00 91.69 306 ALA A N 1
ATOM 2303 C CA . ALA A 1 306 ? -11.582 -11.597 15.545 1.00 91.69 306 ALA A CA 1
ATOM 2304 C C . ALA A 1 306 ? -12.903 -10.837 15.370 1.00 91.69 306 ALA A C 1
ATOM 2306 O O . ALA A 1 306 ? -13.974 -11.371 15.658 1.00 91.69 306 ALA A O 1
ATOM 2307 N N . GLN A 1 307 ? -12.826 -9.583 14.934 1.00 94.06 307 GLN A N 1
ATOM 2308 C CA . GLN A 1 307 ? -13.976 -8.715 14.713 1.00 94.06 307 GLN A CA 1
ATOM 2309 C C . GLN A 1 307 ? -14.195 -8.525 13.206 1.00 94.06 307 GLN A C 1
ATOM 2311 O O . GLN A 1 307 ? -13.327 -7.955 12.542 1.00 94.06 307 GLN A O 1
ATOM 2316 N N . PRO A 1 308 ? -15.332 -8.970 12.642 1.00 95.88 308 PRO A N 1
ATOM 2317 C CA . PRO A 1 308 ? -15.655 -8.684 11.253 1.00 95.88 308 PRO A CA 1
ATOM 2318 C C . PRO A 1 308 ? -15.981 -7.199 11.071 1.00 95.88 308 PRO A C 1
ATOM 2320 O O . PRO A 1 308 ? -16.507 -6.549 11.978 1.00 95.88 308 PRO A O 1
ATOM 2323 N N . PHE A 1 309 ? -15.715 -6.679 9.880 1.00 95.00 309 PHE A N 1
ATOM 2324 C CA . PHE A 1 309 ? -16.081 -5.322 9.492 1.00 95.00 309 PHE A CA 1
ATOM 2325 C C . PHE A 1 309 ? -16.559 -5.270 8.038 1.00 95.00 309 PHE A C 1
ATOM 2327 O O . PHE A 1 309 ? -16.341 -6.195 7.250 1.00 95.00 309 PHE A O 1
ATOM 2334 N N . GLN A 1 310 ? -17.214 -4.166 7.688 1.00 95.00 310 GLN A N 1
ATOM 2335 C CA . GLN A 1 310 ? -17.652 -3.871 6.329 1.00 95.00 310 GLN A CA 1
ATOM 2336 C C . GLN A 1 310 ? -17.473 -2.381 6.033 1.00 95.00 310 GLN A C 1
ATOM 2338 O O . GLN A 1 310 ? -17.753 -1.547 6.891 1.00 95.00 310 GLN A O 1
ATOM 2343 N N . VAL A 1 311 ? -17.022 -2.058 4.823 1.00 94.81 311 VAL A N 1
ATOM 2344 C CA . VAL A 1 311 ? -16.771 -0.685 4.367 1.00 94.81 311 VAL A CA 1
ATOM 2345 C C . VAL A 1 311 ? -17.373 -0.495 2.983 1.00 94.81 311 VAL A C 1
ATOM 2347 O O . VAL A 1 311 ? -17.129 -1.299 2.083 1.00 94.81 311 VAL A O 1
ATOM 2350 N N . ALA A 1 312 ? -18.149 0.572 2.802 1.00 93.81 312 ALA A N 1
ATOM 2351 C CA . ALA A 1 312 ? -18.672 0.960 1.497 1.00 93.81 312 ALA A CA 1
ATOM 2352 C C . ALA A 1 312 ? -17.617 1.763 0.717 1.00 93.81 312 ALA A C 1
ATOM 2354 O O . ALA A 1 312 ? -17.188 2.831 1.150 1.00 93.81 312 ALA A O 1
ATOM 2355 N N . LEU A 1 313 ? -17.218 1.262 -0.452 1.00 92.94 313 LEU A N 1
ATOM 2356 C CA . LEU A 1 313 ? -16.248 1.906 -1.341 1.00 92.94 313 LEU A CA 1
ATOM 2357 C C . LEU A 1 313 ? -16.838 3.099 -2.103 1.00 92.94 313 LEU A C 1
ATOM 2359 O O . LEU A 1 313 ? -16.101 4.000 -2.478 1.00 92.94 313 LEU A O 1
ATOM 2363 N N . ASN A 1 314 ? -18.155 3.107 -2.325 1.00 92.12 314 ASN A N 1
ATOM 2364 C CA . ASN A 1 314 ? -18.891 4.183 -2.996 1.00 92.12 314 ASN A CA 1
ATOM 2365 C C . ASN A 1 314 ? -19.782 4.993 -2.035 1.00 92.12 314 ASN A C 1
ATOM 2367 O O . ASN A 1 314 ? -20.730 5.644 -2.474 1.00 92.12 314 ASN A O 1
ATOM 2371 N N . GLY A 1 315 ? -19.531 4.897 -0.726 1.00 85.00 315 GLY A N 1
ATOM 2372 C CA . GLY A 1 315 ? -20.222 5.712 0.271 1.00 85.00 315 GLY A CA 1
ATOM 2373 C C . GLY A 1 315 ? -19.748 7.170 0.246 1.00 85.00 315 GLY A C 1
ATOM 2374 O O . GLY A 1 315 ? -18.759 7.483 -0.415 1.00 85.00 315 GLY A O 1
ATOM 2375 N N . PRO A 1 316 ? -20.399 8.080 0.985 1.00 85.31 316 PRO A N 1
ATOM 2376 C CA . PRO A 1 316 ? -19.821 9.398 1.228 1.00 85.31 316 PRO A CA 1
ATOM 2377 C C . PRO A 1 316 ? -18.466 9.269 1.942 1.00 85.31 316 PRO A C 1
ATOM 2379 O O . PRO A 1 316 ? -18.149 8.220 2.514 1.00 85.31 316 PRO A O 1
ATOM 2382 N N . GLU A 1 317 ? -17.668 10.328 1.878 1.00 84.38 317 GLU A N 1
ATOM 2383 C CA . GLU A 1 317 ? -16.527 10.496 2.778 1.00 84.38 317 GLU A CA 1
ATOM 2384 C C . GLU A 1 317 ? -17.028 10.538 4.232 1.00 84.38 317 GLU A C 1
ATOM 2386 O O . GLU A 1 317 ? -18.156 10.974 4.505 1.00 84.38 317 GLU A O 1
ATOM 2391 N N . GLY A 1 318 ? -16.221 10.027 5.160 1.00 81.00 318 GLY A N 1
ATOM 2392 C CA . GLY A 1 318 ? -16.554 10.074 6.579 1.00 81.00 318 GLY A CA 1
ATOM 2393 C C . GLY A 1 318 ? -16.362 11.467 7.179 1.00 81.00 318 GLY A C 1
ATOM 2394 O O . GLY A 1 318 ? -15.884 12.401 6.539 1.00 81.00 318 GLY A O 1
ATOM 2395 N N . ALA A 1 319 ? -16.747 11.614 8.444 1.00 81.69 319 ALA A N 1
ATOM 2396 C CA . ALA A 1 319 ? -16.384 12.795 9.216 1.00 81.69 319 ALA A CA 1
ATOM 2397 C C . ALA A 1 319 ? -14.987 12.604 9.814 1.00 81.69 319 ALA A C 1
ATOM 2399 O O . ALA A 1 319 ? -14.633 11.498 10.222 1.00 81.69 319 ALA A O 1
ATOM 2400 N N . VAL A 1 320 ? -14.219 13.688 9.921 1.00 79.56 320 VAL A N 1
ATOM 2401 C CA . VAL A 1 320 ? -12.972 13.683 10.694 1.00 79.56 320 VAL A CA 1
ATOM 2402 C C . VAL A 1 320 ? -13.309 13.323 12.141 1.00 79.56 320 VAL A C 1
ATOM 2404 O O . VAL A 1 320 ? -14.090 14.025 12.787 1.00 79.56 320 VAL A O 1
ATOM 2407 N N . GLU A 1 321 ? -12.748 12.224 12.649 1.00 76.38 321 GLU A N 1
ATOM 2408 C CA . GLU A 1 321 ? -12.957 11.845 14.045 1.00 76.38 321 GLU A CA 1
ATOM 2409 C C . GLU A 1 321 ? -12.227 12.810 14.982 1.00 76.38 321 GLU A C 1
ATOM 2411 O O . GLU A 1 321 ? -11.018 13.029 14.872 1.00 76.38 321 GLU A O 1
ATOM 2416 N N . GLU A 1 322 ? -12.968 13.377 15.936 1.00 77.56 322 GLU A N 1
ATOM 2417 C CA . GLU A 1 322 ? -12.379 14.197 16.988 1.00 77.56 322 GLU A CA 1
ATOM 2418 C C . GLU A 1 322 ? -11.543 13.341 17.946 1.00 77.56 322 GLU A C 1
ATOM 2420 O O . GLU A 1 322 ? -11.872 12.191 18.270 1.00 77.56 322 GLU A O 1
ATOM 2425 N N . GLY A 1 323 ? -10.454 13.937 18.433 1.00 79.88 323 GLY A N 1
ATOM 2426 C CA . GLY A 1 323 ? -9.546 13.265 19.346 1.00 79.88 323 GLY A CA 1
ATOM 2427 C C . GLY A 1 323 ? -10.244 12.857 20.645 1.00 79.88 323 GLY A C 1
ATOM 2428 O O . GLY A 1 323 ? -10.830 13.692 21.335 1.00 79.88 323 GLY A O 1
ATOM 2429 N N . HIS A 1 324 ? -10.157 11.579 21.006 1.00 79.88 324 HIS A N 1
ATOM 2430 C CA . HIS A 1 324 ? -10.779 11.035 22.213 1.00 79.88 324 HIS A CA 1
ATOM 2431 C C . HIS A 1 324 ? -9.868 10.022 22.911 1.00 79.88 324 HIS A C 1
ATOM 2433 O O . HIS A 1 324 ? -8.879 9.557 22.355 1.00 79.88 324 HIS A O 1
ATOM 2439 N N . LYS A 1 325 ? -10.149 9.698 24.176 1.00 76.81 325 LYS A N 1
ATOM 2440 C CA . LYS A 1 325 ? -9.360 8.709 24.926 1.00 76.81 325 LYS A CA 1
ATOM 2441 C C . LYS A 1 325 ? -9.814 7.287 24.605 1.00 76.81 325 LYS A C 1
ATOM 2443 O O 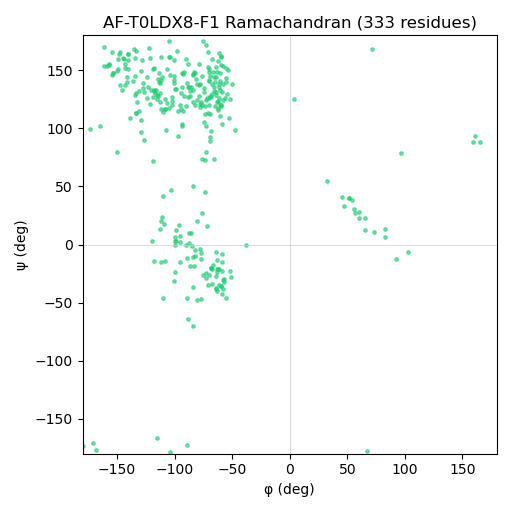. LYS A 1 325 ? -11.008 7.043 24.463 1.00 76.81 325 LYS A O 1
ATOM 2448 N N . THR A 1 326 ? -8.872 6.348 24.639 1.00 68.88 326 THR A N 1
ATOM 2449 C CA . THR A 1 326 ? -9.107 4.901 24.465 1.00 68.88 326 THR A CA 1
ATOM 2450 C C . THR A 1 326 ? -10.107 4.315 25.466 1.00 68.88 326 THR A C 1
ATOM 2452 O O . THR A 1 326 ? -10.817 3.363 25.155 1.00 68.88 326 THR A O 1
ATOM 2455 N N . GLU A 1 327 ? -10.188 4.880 26.674 1.00 67.00 327 GLU A N 1
ATOM 2456 C CA . GLU A 1 327 ? -11.135 4.466 27.719 1.00 67.00 327 GLU A CA 1
ATOM 2457 C C . GLU A 1 327 ? -12.595 4.608 27.272 1.00 67.00 327 GLU A C 1
ATOM 2459 O O . GLU A 1 327 ? -13.429 3.762 27.595 1.00 67.00 327 GLU A O 1
ATOM 2464 N N . VAL A 1 328 ? -12.896 5.645 26.485 1.00 59.34 328 VAL A N 1
ATOM 2465 C CA . VAL A 1 328 ? -14.251 5.946 25.992 1.00 59.34 328 VAL A CA 1
ATOM 2466 C C . VAL A 1 328 ? -14.701 4.916 24.951 1.00 59.34 328 VAL A C 1
ATOM 2468 O O . VAL A 1 328 ? -15.891 4.650 24.802 1.00 59.34 328 VAL A O 1
ATOM 2471 N N . SER A 1 329 ? -13.740 4.301 24.268 1.00 52.97 329 SER A N 1
ATOM 2472 C CA . SER A 1 329 ? -13.914 3.314 23.204 1.00 52.97 329 SER A CA 1
ATOM 2473 C C . SER A 1 329 ? -13.730 1.866 23.685 1.00 52.97 329 SER A C 1
ATOM 2475 O O . SER A 1 329 ? -13.878 0.920 22.906 1.00 52.97 329 SER A O 1
ATOM 2477 N N . SER A 1 330 ? -13.429 1.659 24.971 1.00 48.72 330 SER A N 1
ATOM 2478 C CA . SER A 1 330 ? -13.185 0.333 25.530 1.00 48.72 330 SER A CA 1
ATOM 2479 C C . SER A 1 330 ? -14.486 -0.472 25.667 1.00 48.72 330 SER A C 1
ATOM 2481 O O . SER A 1 330 ? -15.261 -0.337 26.610 1.00 48.72 330 SER A O 1
ATOM 2483 N N . SER A 1 331 ? -14.716 -1.400 24.736 1.00 41.75 331 SER A N 1
ATOM 2484 C CA . SER A 1 331 ? -15.561 -2.563 25.006 1.00 41.75 331 SER A CA 1
ATOM 2485 C C . SER A 1 331 ? -14.775 -3.519 25.912 1.00 41.75 331 SER A C 1
ATOM 2487 O O . SER A 1 331 ? -14.257 -4.535 25.443 1.00 41.75 331 SER A O 1
ATOM 2489 N N . ILE A 1 332 ? -14.610 -3.173 27.191 1.00 38.09 332 ILE A N 1
ATOM 2490 C CA . ILE A 1 332 ? -14.157 -4.139 28.196 1.00 38.09 332 ILE A CA 1
ATOM 2491 C C . ILE A 1 332 ? -15.246 -5.222 28.242 1.00 38.09 332 ILE A C 1
ATOM 2493 O O . ILE A 1 332 ? -16.394 -4.890 28.557 1.00 38.09 332 ILE A O 1
ATOM 2497 N N . PRO A 1 333 ? -14.968 -6.490 27.880 1.00 32.16 333 PRO A N 1
ATOM 2498 C CA . PRO A 1 333 ? -15.938 -7.542 28.129 1.00 32.16 333 PRO A CA 1
ATOM 2499 C C . PRO A 1 333 ? -16.193 -7.579 29.643 1.00 32.16 333 PRO A C 1
ATOM 2501 O O . PRO A 1 333 ? -15.224 -7.553 30.405 1.00 32.16 333 PRO A O 1
ATOM 2504 N N . PRO A 1 334 ? -17.458 -7.591 30.101 1.00 28.30 334 PRO A N 1
ATOM 2505 C CA . PRO A 1 334 ? -17.737 -7.709 31.524 1.00 28.30 334 PRO A CA 1
ATOM 2506 C C . PRO A 1 334 ? -17.068 -8.985 32.048 1.00 28.30 334 PRO A C 1
ATOM 2508 O O . PRO A 1 334 ? -17.247 -10.058 31.468 1.00 28.30 334 PRO A O 1
ATOM 2511 N N . THR A 1 335 ? -16.259 -8.832 33.096 1.00 34.25 335 THR A N 1
ATOM 2512 C CA . THR A 1 335 ? -15.699 -9.934 33.892 1.00 34.25 335 THR A CA 1
ATOM 2513 C C . THR A 1 335 ? -16.793 -10.743 34.565 1.00 34.25 335 THR A C 1
ATOM 2515 O O . THR A 1 335 ? -17.732 -10.096 35.087 1.00 34.25 335 THR A O 1
#

Sequence (335 aa):
MNAALFAAQSLAPPAYEDDYANPGEVDPASVFEGVGSGTVTGYGASLNQLVALEWSPAGVGRNLRPVLAVMLTNGALLVLGEGGGAGAGGGGGGNIDLGARMRNFRDWRILWGAGANLPLPDAGSEDGAYLPKDKIRSFAWARRIDAGRALLAYATDQEEVVVLSVQYYLPNENDDGSDAGAYVWEVEEVARFDGRGPHPTPSITDPDYTPYSSAFSLKWSPWLLSDDARTAVISYCARNYVGFRRITIPRDWPRGAGVEVSVEEADVTGICTHLAPDAFVEWEDAVWDHDGAKVCRGVIASPFKAQPFQVALNGPEGAVEEGHKTEVSSSIPPT

Foldseek 3Di:
DQVVLCQQVVHDDDDDPPPVPDPDDDDPVVPQQQDFPAPQLGNVQVVFAWADKDWAAQQADDPSGTWMWTATSVLKIWTKDADQPDRPDDDDDDPPCVDPPDDDCPRMDGQAMAEPQGWDQDCPDPRRTDGDPWRFQAKDWAYDQDHQWTKIWTAGSQQKIWIKIWGWAFVPPVDPPGDPSRIHIHIDGQDMAHRQPQEDDDDPPPPPDARFTERQFWDKAHWDDDPFKTKIWIWGTHQQKIFTKIKIWTSCPDGPDDIHIDIFNGGQDMARHDGHHPWHKDWDNDFDDDPNFTKTKTWTDHPVDTDIDIGGRPDDRDDHDHRDHSVVNDPPPDD

InterPro domains:
  IPR024761 Transcription factor IIIC, 90kDa subunit, N-terminal [PF12657] (36-291)

Solvent-accessible surface area (backbone atoms only — not comparable to full-atom values): 18996 Å² total; per-residue (Å²): 122,63,63,62,53,28,46,70,68,67,40,80,70,81,81,82,79,80,82,83,82,69,96,83,77,80,62,88,82,72,67,72,75,27,79,25,81,33,75,56,20,11,76,35,18,91,68,58,41,85,73,46,73,49,69,41,39,66,18,35,35,67,94,44,32,53,30,40,38,38,31,28,15,37,6,32,37,39,32,32,34,68,58,72,86,64,71,69,83,70,94,73,89,70,94,71,82,74,50,104,78,70,87,70,72,84,57,49,37,78,76,50,33,37,20,55,64,27,51,31,54,26,92,87,37,98,79,44,43,44,68,41,76,44,24,42,48,19,51,32,52,37,61,69,73,48,73,17,34,44,43,38,36,34,30,34,52,85,32,31,36,38,34,30,42,39,36,37,45,51,74,62,68,88,42,100,77,56,56,90,65,56,58,44,76,48,45,42,84,48,44,74,47,87,43,48,62,40,37,73,87,74,53,86,84,40,92,83,58,68,65,29,47,19,60,47,20,34,36,50,37,51,73,46,79,55,96,65,31,33,36,32,37,40,37,35,51,18,57,33,25,38,39,30,35,40,38,37,33,58,56,78,69,55,79,94,54,90,69,71,54,50,65,58,95,29,32,52,48,74,46,64,42,84,40,39,47,82,18,32,55,50,57,45,94,46,78,41,80,57,97,84,42,40,30,38,41,33,38,42,38,28,96,88,47,76,44,76,49,75,46,59,77,75,52,72,80,32,69,74,71,72,75,44,60,65,77,84,50,57,81,70,76,85,127

pLDDT: mean 77.44, std 20.65, range [27.45, 98.19]

Mean predicted aligned error: 11.36 Å

Organism: Colletotrichum gloeosporioides (strain Cg-14) (NCBI:txid1237896)

Radius of gyration: 21.55 Å; Cα contacts (8 Å, |Δi|>4): 780; chains: 1; bounding box: 62×39×68 Å

Secondary structure (DSSP, 8-state):
-HHHHHHHTTPPPPP--------S---TT-----SSSSHHHHHTGGG--EEEEEEPPTTSSGGGPPPEEEEETTS-EEEEEEPPS--SS----------TT---STTEEEEEEESTTPPEE-TTSTTSEE-----EEEEEEPPP-BTTEEEEEEEETTSEEEEEEEEEE-TTTTSTT--TT--EEEEEEEEEEE---SS----TT-TT------TT-EEEPPPEE-SSEEEEEEEEEETTEEEEEEEEEETT--TTS----EEEEEEEEEEE----TT-EEEEEEEEEEETTEEEEEEEEE-SS-EEEEEEETTSPP-PPPPP--GGGG--PPP-

Nearest PDB structures (foldseek):
  7peq-assembly1_AG  TM=3.654E-01  e=8.464E-05  Homo sapiens
  9hcj-assembly1_O0  TM=6.526E-01  e=1.660E-02  Dictyostelium discoideum
  8adl-assembly1_N  TM=3.758E-01  e=1.094E-03  Saccharomyces cerevisiae
  6rxt-assembly1_UQ  TM=2.592E-01  e=5.661E-02  Thermochaetoides thermophila
  3en8-assembly1_A-2  TM=5.995E-01  e=8.973E+00  Paraburkholderia xenovorans LB400